Protein AF-A0A8T2QKZ2-F1 (afdb_monomer)

Radius of gyration: 25.19 Å; Cα contacts (8 Å, |Δi|>4): 168; chains: 1; bounding box: 53×33×76 Å

Organism: Ceratopteris richardii (NCBI:txid49495)

Nearest PDB structures (foldseek):
  8sjd-assembly1_C  TM=6.358E-01  e=1.834E+00  Musca domestica
  9k1d-assembly1_R  TM=2.638E-01  e=8.580E+00  Homo sapiens

Secondary structure (DSSP, 8-state):
--HHHHHHHTTT-SSPPPP--TTSTTHHHHHHHHHTSHHHHHHHHHHHH-HHHHHHT-S--HHHHHHHHHHH-HHHHHHHHHHHHHHHHHHHHHHHHTSTT--HHHHHHHHHHHHHHHHT-TTS-HHHHHHHHHHHHHHHHHH--HHHHHHHHT-GGGGSSPPP--HHHHHHHHHHHHHHHTT-HHHHHHHHHHHHHHHTT-GGGGSPPPP-

Foldseek 3Di:
DPPVLQVLLVVQAPDHQQDDDPPDDCSVLVNLVSCPPPRNLRSLLCLLPDPVNVVVCPPVDVVNVVSSCLSPDPVNNLVSVQVNQLCVLVVVLVVLVPDPPNDLLNSLVSLVVSLVSLVPDPSDDPVVSVVSSVVSVVVCVVVDALVSLLCNLLPCVLQVHHDDDDPSSVVSNVVVLCVVVVNPPVVSVVVVVVSVCCNPCHDPSVDDDDDD

Solvent-accessible surface area (backbone atoms only — not comparable to full-atom values): 12108 Å² total; per-residue (Å²): 127,58,70,77,54,53,59,54,36,53,77,53,16,97,51,83,85,65,75,88,54,94,89,47,89,65,36,70,54,56,33,46,53,47,49,68,35,66,47,35,41,51,10,52,46,52,39,69,74,29,68,71,47,59,66,68,46,75,69,82,45,70,68,62,52,52,52,45,51,50,67,68,32,68,64,50,55,48,53,46,50,48,52,48,63,66,45,48,50,57,50,53,50,54,57,41,67,75,36,92,86,60,43,55,16,57,53,42,57,48,48,54,53,29,51,53,54,56,76,67,47,84,88,51,61,68,66,64,47,50,55,52,48,48,57,50,49,57,53,42,65,73,70,58,52,38,62,26,33,36,34,35,73,69,34,78,84,28,67,90,44,79,67,84,79,47,73,66,38,48,49,16,35,49,57,46,41,38,65,74,48,71,66,38,65,69,58,42,52,53,52,52,55,50,48,52,38,52,54,68,36,35,81,84,54,55,56,85,77,81,86,127

InterPro domains:
  IPR012337 Ribonuclease H-like superfamily [SSF53098] (11-167)

Mean predicted aligned error: 6.5 Å

Sequence (212 aa):
MKPSMLALFRKFSKKDLVKPTPTRFAYAFIMLSNLLDERVYNGLRSLMVSLEYMRKRVAKSQKEEEVSAIVLSPFFWRNVKEIVILCTPILKILRLADREGATMGLIYELTDRMIEKISSLDCIDSTRLEEVKNLCIERWDMLHSPLHAAAYVLHPIWREKSPQMDTEVYNGWMDVLERHTHSDVKKQGQLCDELDVFQSMSGAFSRPVLKR

pLDDT: mean 89.7, std 9.23, range [47.31, 97.62]

Structure (mmCIF, N/CA/C/O backbone):
data_AF-A0A8T2QKZ2-F1
#
_entry.id   AF-A0A8T2QKZ2-F1
#
loop_
_atom_site.group_PDB
_atom_site.id
_atom_site.type_symbol
_atom_site.label_atom_id
_atom_site.label_alt_id
_atom_site.label_comp_id
_atom_site.label_asym_id
_atom_site.label_entity_id
_atom_site.label_seq_id
_atom_site.pdbx_PDB_ins_code
_atom_site.Cartn_x
_atom_site.Cartn_y
_atom_site.Cartn_z
_atom_site.occupancy
_atom_site.B_iso_or_equiv
_atom_site.auth_seq_id
_atom_site.auth_comp_id
_atom_site.auth_asym_id
_atom_site.auth_atom_id
_atom_site.pdbx_PDB_model_num
ATOM 1 N N . MET A 1 1 ? -11.431 -13.849 22.787 1.00 60.88 1 MET A N 1
ATOM 2 C CA . MET A 1 1 ? -12.508 -13.286 23.630 1.00 60.88 1 MET A CA 1
ATOM 3 C C . MET A 1 1 ? -13.435 -14.425 24.047 1.00 60.88 1 MET A C 1
ATOM 5 O O . MET A 1 1 ? -13.643 -15.317 23.231 1.00 60.88 1 MET A O 1
ATOM 9 N N . LYS A 1 2 ? -13.935 -14.453 25.292 1.00 73.12 2 LYS A N 1
ATOM 10 C CA . LYS A 1 2 ? -14.868 -15.504 25.750 1.00 73.12 2 LYS A CA 1
ATOM 11 C C . LYS A 1 2 ? -16.155 -15.478 24.889 1.00 73.12 2 LYS A C 1
ATOM 13 O O . LYS A 1 2 ? -16.597 -14.376 24.554 1.00 73.12 2 LYS A O 1
ATOM 18 N N . PRO A 1 3 ? -16.787 -16.620 24.552 1.00 73.12 3 PRO A N 1
ATOM 19 C CA . PRO A 1 3 ? -17.999 -16.651 23.715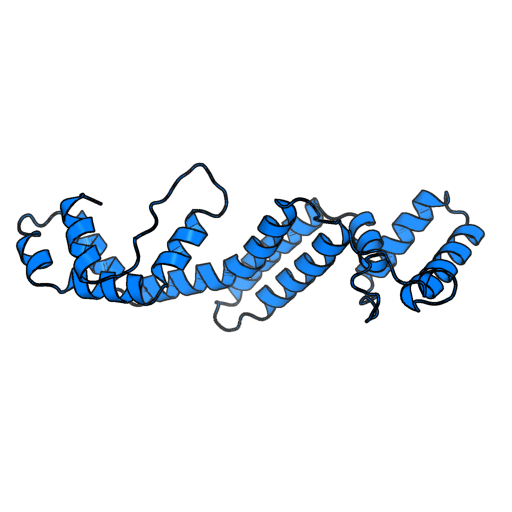 1.00 73.12 3 PRO A CA 1
ATOM 20 C C . PRO A 1 3 ? -19.135 -15.753 24.231 1.00 73.12 3 PRO A C 1
ATOM 22 O O . PRO A 1 3 ? -19.800 -15.069 23.456 1.00 73.12 3 PRO A O 1
ATOM 25 N N . SER A 1 4 ? -19.286 -15.661 25.556 1.00 80.94 4 SER A N 1
ATOM 26 C CA . SER A 1 4 ? -20.274 -14.807 26.228 1.00 80.94 4 SER A CA 1
ATOM 27 C C . SER A 1 4 ? -20.040 -13.299 26.055 1.00 80.94 4 SER A C 1
ATOM 29 O O . SER A 1 4 ? -20.984 -12.517 26.185 1.00 80.94 4 SER A O 1
ATOM 31 N N . MET A 1 5 ? -18.801 -12.892 25.767 1.00 85.19 5 MET A N 1
ATOM 32 C CA . MET A 1 5 ? -18.408 -11.507 25.499 1.00 85.19 5 MET A CA 1
ATOM 33 C C . MET A 1 5 ? -18.554 -11.145 24.020 1.00 85.19 5 MET A C 1
ATOM 35 O O . MET A 1 5 ? -18.968 -10.033 23.708 1.00 85.19 5 MET A O 1
ATOM 39 N N . LEU A 1 6 ? -18.305 -12.094 23.114 1.00 87.38 6 LEU A N 1
ATOM 40 C CA . LEU A 1 6 ? -18.587 -11.920 21.684 1.00 87.38 6 LEU A CA 1
ATOM 41 C C . LEU A 1 6 ? -20.089 -11.789 21.421 1.00 87.38 6 LEU A C 1
ATOM 43 O O . LEU A 1 6 ? -20.511 -10.908 20.679 1.00 87.38 6 LEU A O 1
ATOM 47 N N . ALA A 1 7 ? -20.905 -12.622 22.072 1.00 89.50 7 ALA A N 1
ATOM 48 C CA . ALA A 1 7 ? -22.360 -12.508 21.997 1.00 89.50 7 ALA A CA 1
ATOM 49 C C . ALA A 1 7 ? -22.853 -11.144 22.505 1.00 89.50 7 ALA A C 1
ATOM 51 O O . ALA A 1 7 ? -23.777 -10.569 21.939 1.00 89.50 7 ALA A O 1
ATOM 52 N N . LEU A 1 8 ? -22.207 -10.604 23.545 1.00 90.50 8 LEU A N 1
ATOM 53 C CA . LEU A 1 8 ? -22.531 -9.282 24.067 1.00 90.50 8 LEU A CA 1
ATOM 54 C C . LEU A 1 8 ? -22.119 -8.167 23.093 1.00 90.50 8 LEU A C 1
ATOM 56 O O . LEU A 1 8 ? -22.919 -7.283 22.817 1.00 90.50 8 LEU A O 1
ATOM 60 N N . PHE A 1 9 ? -20.917 -8.240 22.515 1.00 93.31 9 PHE A N 1
ATOM 61 C CA . PHE A 1 9 ? -20.461 -7.309 21.478 1.00 93.31 9 PHE A CA 1
ATOM 62 C C . PHE A 1 9 ? -21.419 -7.250 20.277 1.00 93.31 9 PHE A C 1
ATOM 64 O O . PHE A 1 9 ? -21.741 -6.165 19.797 1.00 93.31 9 PHE A O 1
ATOM 71 N N . ARG A 1 10 ? -21.939 -8.400 19.831 1.00 94.94 10 ARG A N 1
ATOM 72 C CA . ARG A 1 10 ? -22.887 -8.494 18.705 1.00 94.94 10 ARG A CA 1
ATOM 73 C C . ARG A 1 10 ? -24.219 -7.779 18.941 1.00 94.94 10 ARG A C 1
ATOM 75 O O . ARG A 1 10 ? -24.911 -7.48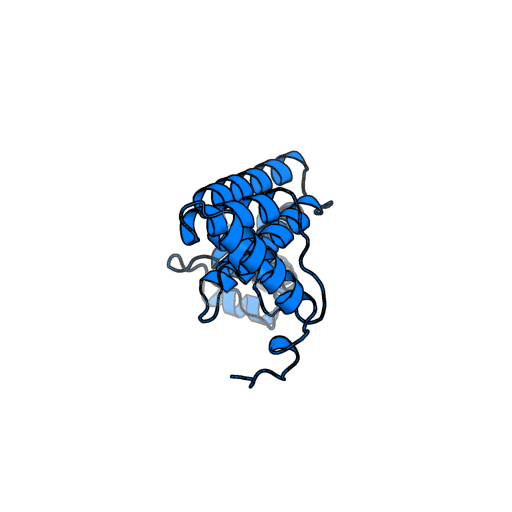2 17.975 1.00 94.94 10 ARG A O 1
ATOM 82 N N . LYS A 1 11 ? -24.571 -7.446 20.189 1.00 95.19 11 LYS A N 1
ATOM 83 C CA . LYS A 1 11 ? -25.718 -6.564 20.467 1.00 95.19 11 LYS A CA 1
ATOM 84 C C . LYS A 1 11 ? -25.464 -5.114 20.035 1.00 95.19 11 LYS A C 1
ATOM 86 O O . LYS A 1 11 ? -26.416 -4.393 19.764 1.00 95.19 11 LYS A O 1
ATOM 91 N N . PHE A 1 12 ? -24.199 -4.694 19.975 1.00 95.38 12 PHE A N 1
ATOM 92 C CA . PHE A 1 12 ? -23.787 -3.317 19.687 1.00 95.38 12 PHE A CA 1
ATOM 93 C C . PHE A 1 12 ? -23.153 -3.141 18.299 1.00 95.38 12 PHE A C 1
ATOM 95 O O . PHE A 1 12 ? -23.012 -2.013 17.837 1.00 95.38 12 PHE A O 1
ATOM 102 N N . SER A 1 13 ? -22.774 -4.229 17.621 1.00 95.94 13 SER A N 1
ATOM 103 C CA . SER A 1 13 ? -22.160 -4.191 16.290 1.00 95.94 13 SER A CA 1
ATOM 104 C C . SER A 1 13 ? -22.788 -5.212 15.346 1.00 95.94 13 SER A C 1
ATOM 106 O O . SER A 1 13 ? -22.927 -6.385 15.681 1.00 95.94 13 SER A O 1
ATOM 108 N N . LYS A 1 14 ? -23.070 -4.774 14.112 1.00 94.19 14 LYS A N 1
ATOM 109 C CA . LYS A 1 14 ? -23.480 -5.640 12.988 1.00 94.19 14 LYS A CA 1
ATOM 110 C C . LYS A 1 14 ? -22.294 -6.283 12.252 1.00 94.19 14 LYS A C 1
ATOM 112 O O . LYS A 1 14 ? -22.493 -6.959 11.247 1.00 94.19 14 LYS A O 1
ATOM 117 N N . LYS A 1 15 ? -21.062 -6.023 12.696 1.00 94.94 15 LYS A N 1
ATOM 118 C CA . LYS A 1 15 ? -19.823 -6.549 12.112 1.00 94.94 15 LYS A CA 1
ATOM 119 C C . LYS A 1 15 ? -19.035 -7.301 13.176 1.00 94.94 15 LYS A C 1
ATOM 121 O O . LYS A 1 15 ? -18.925 -6.826 14.305 1.00 94.94 15 LYS A O 1
ATOM 126 N N . ASP A 1 16 ? -18.476 -8.447 12.808 1.00 92.50 16 ASP A N 1
ATOM 127 C CA . ASP A 1 16 ? -17.647 -9.246 13.708 1.00 92.50 16 ASP A CA 1
ATOM 128 C C . ASP A 1 16 ? -16.226 -8.677 13.848 1.00 92.50 16 ASP A C 1
ATOM 130 O O . ASP A 1 16 ? -15.675 -8.059 12.927 1.00 92.50 16 ASP A O 1
ATOM 134 N N . LEU A 1 17 ? -15.628 -8.942 15.015 1.00 91.56 17 LEU A N 1
ATOM 135 C CA . LEU A 1 17 ? -14.206 -8.724 15.263 1.00 91.56 17 LEU A CA 1
ATOM 136 C C . LEU A 1 17 ? -13.382 -9.784 14.539 1.00 91.56 17 LEU A C 1
ATOM 138 O O . LEU A 1 17 ? -13.631 -10.985 14.663 1.00 91.56 17 LEU A O 1
ATOM 142 N N . VAL A 1 18 ? -12.349 -9.335 13.840 1.00 90.12 18 VAL A N 1
ATOM 143 C CA . VAL A 1 18 ? -11.412 -10.213 13.137 1.00 90.12 18 VAL A CA 1
ATOM 144 C C . VAL A 1 18 ? -10.326 -10.692 14.114 1.00 90.12 18 VAL A C 1
ATOM 146 O O . VAL A 1 18 ? -9.630 -9.886 14.729 1.00 90.12 18 VAL A O 1
ATOM 149 N N . LYS A 1 19 ? -10.185 -12.014 14.294 1.00 82.12 19 LYS A N 1
ATOM 150 C CA . LYS A 1 19 ? -9.256 -12.617 15.272 1.00 82.12 19 LYS A CA 1
ATOM 151 C C . LYS A 1 19 ? -7.853 -12.804 14.678 1.00 82.12 19 LYS A C 1
ATOM 153 O O . LYS A 1 19 ? -7.743 -13.581 13.740 1.00 82.12 19 LYS A O 1
ATOM 158 N N . PRO A 1 20 ? -6.773 -12.258 15.275 1.00 73.44 20 PRO A N 1
ATOM 159 C CA . PRO A 1 20 ? -5.402 -12.450 14.792 1.00 73.44 20 PRO A CA 1
ATOM 160 C C . PRO A 1 20 ? -5.079 -13.908 14.438 1.00 73.44 20 PRO A C 1
ATOM 162 O O . PRO A 1 20 ? -5.310 -14.807 15.251 1.00 73.44 20 PRO A O 1
ATOM 165 N N . THR A 1 21 ? -4.541 -14.132 13.237 1.00 75.25 21 THR A N 1
ATOM 166 C CA . THR A 1 21 ? -4.041 -15.440 12.795 1.00 75.25 21 THR A CA 1
ATOM 167 C C . THR A 1 21 ? -2.566 -15.293 12.401 1.00 75.25 21 THR A C 1
ATOM 169 O O . THR A 1 21 ? -2.268 -14.452 11.555 1.00 75.25 21 THR A O 1
ATOM 172 N N . PRO A 1 22 ? -1.637 -16.065 12.995 1.00 66.56 22 PRO A N 1
ATOM 173 C CA . PRO A 1 22 ? -0.195 -15.859 12.815 1.00 66.56 22 PRO A CA 1
ATOM 174 C C . PRO A 1 22 ? 0.342 -16.292 11.441 1.00 66.56 22 PRO A C 1
ATOM 176 O O . PRO A 1 22 ? 1.469 -15.968 11.097 1.00 66.56 22 PRO A O 1
ATOM 179 N N . THR A 1 23 ? -0.442 -17.020 10.645 1.00 65.44 23 THR A N 1
ATOM 180 C CA . THR A 1 23 ? 0.037 -17.725 9.445 1.00 65.44 23 THR A CA 1
ATOM 181 C C . THR A 1 23 ? -0.073 -16.938 8.139 1.00 65.44 23 THR A C 1
ATOM 183 O O . THR A 1 23 ? 0.220 -17.493 7.084 1.00 65.44 23 THR A O 1
ATOM 186 N N . ARG A 1 24 ? -0.512 -15.671 8.157 1.00 62.94 24 ARG A N 1
ATOM 187 C CA . ARG A 1 24 ? -0.656 -14.873 6.929 1.00 62.94 24 ARG A CA 1
ATOM 188 C C . ARG A 1 24 ? -0.123 -13.460 7.101 1.00 62.94 24 ARG A C 1
ATOM 190 O O . ARG A 1 24 ? -0.562 -12.716 7.983 1.00 62.94 24 ARG A O 1
ATOM 197 N N . PHE A 1 25 ? 0.786 -13.099 6.200 1.00 68.31 25 PHE A N 1
ATOM 198 C CA . PHE A 1 25 ? 1.230 -11.732 5.978 1.00 68.31 25 PHE A CA 1
ATOM 199 C C . PHE A 1 25 ? 0.002 -10.804 5.841 1.00 68.31 25 PHE A C 1
ATOM 201 O O . PHE A 1 25 ? -1.049 -11.220 5.353 1.00 68.31 25 PHE A O 1
ATOM 208 N N . ALA A 1 26 ? 0.088 -9.575 6.353 1.00 80.81 26 ALA A N 1
ATOM 209 C CA . ALA A 1 26 ? -1.001 -8.585 6.403 1.00 80.81 26 ALA A CA 1
ATOM 210 C C . ALA A 1 26 ? -2.192 -8.848 7.357 1.00 80.81 26 ALA A C 1
ATOM 212 O O . ALA A 1 26 ? -3.050 -7.972 7.489 1.00 80.81 26 ALA A O 1
ATOM 213 N N . TYR A 1 27 ? -2.274 -9.970 8.088 1.00 85.25 27 TYR A N 1
ATOM 214 C CA . TYR A 1 27 ? -3.430 -10.205 8.974 1.00 85.25 27 TYR A CA 1
ATOM 215 C C . TYR A 1 27 ? -3.552 -9.158 10.094 1.00 85.25 27 TYR A C 1
ATOM 217 O O . TYR A 1 27 ? -4.656 -8.709 10.411 1.00 85.25 27 TYR A O 1
ATOM 225 N N . ALA A 1 28 ? -2.421 -8.733 10.672 1.00 87.62 28 ALA A N 1
ATOM 226 C CA . ALA A 1 28 ? -2.394 -7.663 11.668 1.00 87.62 28 ALA A CA 1
ATOM 227 C C . ALA A 1 28 ? -3.032 -6.376 11.120 1.00 87.62 28 ALA A C 1
ATOM 229 O O . ALA A 1 28 ? -3.864 -5.776 11.792 1.00 87.62 28 ALA A O 1
ATOM 230 N N . PHE A 1 29 ? -2.736 -6.019 9.868 1.00 90.38 29 PHE A N 1
ATOM 231 C CA . PHE A 1 29 ? -3.364 -4.883 9.201 1.00 90.38 29 PHE A CA 1
ATOM 232 C C . PHE A 1 29 ? -4.869 -5.074 9.015 1.00 90.38 29 PHE A C 1
ATOM 234 O O . PHE A 1 29 ? -5.628 -4.185 9.375 1.00 90.38 29 PHE A O 1
ATOM 241 N N . ILE A 1 30 ? -5.327 -6.234 8.526 1.00 91.06 30 ILE A N 1
ATOM 242 C CA . ILE A 1 30 ? -6.767 -6.502 8.344 1.00 91.06 30 ILE A CA 1
ATOM 243 C C . ILE A 1 30 ? -7.518 -6.356 9.673 1.00 91.06 30 ILE A C 1
ATOM 245 O O . ILE A 1 30 ? -8.617 -5.802 9.708 1.00 91.06 30 ILE A O 1
ATOM 249 N N . MET A 1 31 ? -6.923 -6.827 10.770 1.00 92.69 31 MET A N 1
ATOM 250 C CA . MET A 1 31 ? -7.476 -6.668 12.112 1.00 92.69 31 MET A CA 1
ATOM 251 C C . MET A 1 31 ? -7.520 -5.192 12.529 1.00 92.69 31 MET A C 1
ATOM 253 O O . MET A 1 31 ? -8.580 -4.714 12.925 1.00 92.69 31 MET A O 1
ATOM 257 N N . LEU A 1 32 ? -6.428 -4.442 12.366 1.00 94.62 32 LEU A N 1
ATOM 258 C CA . LEU A 1 32 ? -6.390 -3.009 12.683 1.00 94.62 32 LEU A CA 1
ATOM 259 C C . LEU A 1 32 ? -7.386 -2.202 11.832 1.00 94.62 32 LEU A C 1
ATOM 261 O O . LEU A 1 32 ? -8.120 -1.372 12.360 1.00 94.62 32 LEU A O 1
ATOM 265 N N . SER A 1 33 ? -7.503 -2.492 10.535 1.00 94.81 33 SER A N 1
ATOM 266 C CA . SER A 1 33 ? -8.516 -1.888 9.664 1.00 94.81 33 SER A CA 1
ATOM 267 C C . SER A 1 33 ? -9.941 -2.289 10.059 1.00 94.81 33 SER A C 1
ATOM 269 O O . SER A 1 33 ? -10.856 -1.479 9.947 1.00 94.81 33 SER A O 1
ATOM 271 N N . ASN A 1 34 ? -10.158 -3.521 10.538 1.00 95.69 34 ASN A N 1
ATOM 272 C CA . ASN A 1 34 ? -11.453 -3.956 11.066 1.00 95.69 34 ASN A CA 1
ATOM 273 C C . ASN A 1 34 ? -11.845 -3.164 12.318 1.00 95.69 34 ASN A C 1
ATOM 275 O O . ASN A 1 34 ? -13.014 -2.811 12.436 1.00 95.69 34 ASN A O 1
ATOM 279 N N . LEU A 1 35 ? -10.887 -2.842 13.194 1.00 96.38 35 LEU A N 1
ATOM 280 C CA . LEU A 1 35 ? -11.126 -2.011 14.374 1.00 96.38 35 LEU A CA 1
ATOM 281 C C . LEU A 1 35 ? -11.611 -0.601 14.001 1.00 96.38 35 LEU A C 1
ATOM 283 O O . LEU A 1 35 ? -12.465 -0.060 14.697 1.00 96.3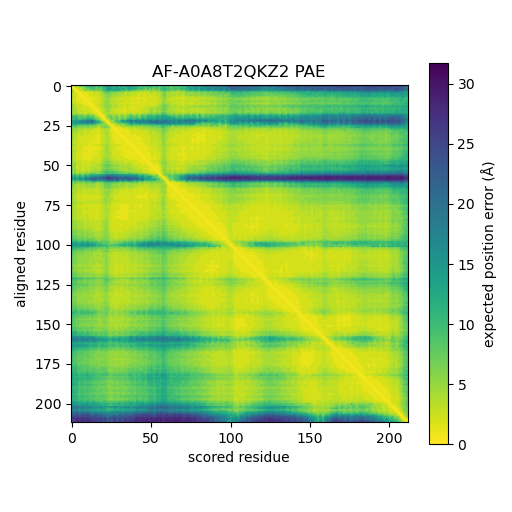8 35 LEU A O 1
ATOM 287 N N . LEU A 1 36 ? -11.114 -0.032 12.899 1.00 96.75 36 LEU A N 1
ATOM 288 C CA . LEU A 1 36 ? -11.514 1.296 12.413 1.00 96.75 36 LEU A CA 1
ATOM 289 C C . LEU A 1 36 ? -12.865 1.321 11.678 1.00 96.75 36 LEU A C 1
ATOM 291 O O . LEU A 1 36 ? -13.349 2.404 11.358 1.00 96.75 36 LEU A O 1
ATOM 295 N N . ASP A 1 37 ? -13.491 0.171 11.399 1.00 97.25 37 ASP A N 1
ATOM 296 C CA . ASP A 1 37 ? -14.861 0.159 10.875 1.00 97.25 37 ASP A CA 1
ATOM 297 C C . ASP A 1 37 ? -15.802 0.765 11.917 1.00 97.25 37 ASP A C 1
ATOM 299 O O . ASP A 1 37 ? -15.832 0.313 13.060 1.00 97.25 37 ASP A O 1
ATOM 303 N N . GLU A 1 38 ? -16.604 1.752 11.520 1.00 96.56 38 GLU A N 1
ATOM 304 C CA . GLU A 1 38 ? -17.465 2.500 12.442 1.00 96.56 38 GLU A CA 1
ATOM 305 C C . GLU A 1 38 ? -18.369 1.599 13.288 1.00 96.56 38 GLU A C 1
ATOM 307 O O . GLU A 1 38 ? -18.595 1.876 14.464 1.00 96.56 38 GLU A O 1
ATOM 312 N N . ARG A 1 39 ? -18.857 0.484 12.730 1.00 97.12 39 ARG A N 1
ATOM 313 C CA . ARG A 1 39 ? -19.715 -0.461 13.463 1.00 97.12 39 ARG A CA 1
ATOM 314 C C . ARG A 1 39 ? -18.932 -1.180 14.557 1.00 97.12 39 ARG A C 1
ATOM 316 O O . ARG A 1 39 ? -19.456 -1.381 15.649 1.00 97.12 39 ARG A O 1
ATOM 323 N N . VAL A 1 40 ? -17.681 -1.541 14.273 1.00 97.06 40 VAL A N 1
ATOM 324 C CA . VAL A 1 40 ? -16.786 -2.206 15.226 1.00 97.06 40 VAL A CA 1
ATOM 325 C C . VAL A 1 40 ? -16.315 -1.223 16.288 1.00 97.06 40 VAL A C 1
ATOM 327 O O . VAL A 1 40 ? -16.464 -1.511 17.474 1.00 97.06 40 VAL A O 1
ATOM 330 N N . TYR A 1 41 ? -15.811 -0.058 15.879 1.00 96.75 41 TYR A N 1
ATOM 331 C CA . TYR A 1 41 ? -15.370 1.014 16.769 1.00 96.75 41 TYR A CA 1
ATOM 332 C C . TYR A 1 41 ? -16.475 1.424 17.753 1.00 96.75 41 TYR A C 1
ATOM 334 O O . TYR A 1 41 ? -16.288 1.353 18.972 1.00 96.75 41 TYR A O 1
ATOM 342 N N . ASN A 1 42 ? -17.654 1.788 17.235 1.00 96.44 42 ASN A N 1
ATOM 343 C CA . ASN A 1 42 ? -18.778 2.203 18.071 1.00 96.44 42 ASN A CA 1
ATOM 344 C C . ASN A 1 42 ? -19.276 1.041 18.931 1.00 96.44 42 ASN A C 1
ATOM 346 O O . ASN A 1 42 ? -19.476 1.215 20.131 1.00 96.44 42 ASN A O 1
ATOM 350 N N . GLY A 1 43 ? -19.389 -0.162 18.361 1.00 96.69 43 GLY A N 1
ATOM 351 C CA . GLY A 1 43 ? -19.824 -1.344 19.099 1.00 96.69 43 GLY A CA 1
ATOM 352 C C . GLY A 1 43 ? -18.907 -1.695 20.272 1.00 96.69 43 GLY A C 1
ATOM 353 O O . GLY A 1 43 ? -19.391 -2.037 21.351 1.00 96.69 43 GLY A O 1
ATOM 354 N N . LEU A 1 44 ? -17.588 -1.563 20.100 1.00 95.62 44 LEU A N 1
ATOM 355 C CA . LEU A 1 44 ? -16.605 -1.781 21.162 1.00 95.62 44 LEU A CA 1
ATOM 356 C C . LEU A 1 44 ? -16.744 -0.738 22.273 1.00 95.62 44 LEU A C 1
ATOM 358 O O . LEU A 1 44 ? -16.765 -1.103 2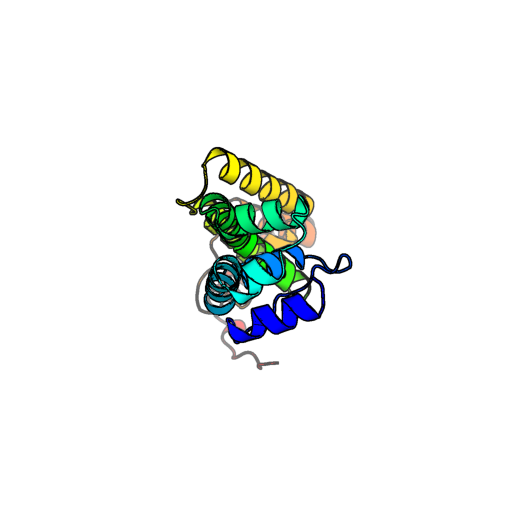3.448 1.00 95.62 44 LEU A O 1
ATOM 362 N N . ARG A 1 45 ? -16.889 0.546 21.930 1.00 95.44 45 ARG A N 1
ATOM 363 C CA . ARG A 1 45 ? -17.070 1.611 22.929 1.00 95.44 45 ARG A CA 1
ATOM 364 C C . ARG A 1 45 ? -18.388 1.466 23.688 1.00 95.44 45 ARG A C 1
ATOM 366 O O . ARG A 1 45 ? -18.377 1.524 24.915 1.00 95.44 45 ARG A O 1
ATOM 373 N N . SER A 1 46 ? -19.494 1.211 22.986 1.00 95.62 46 SER A N 1
ATOM 374 C CA . SER A 1 46 ? -20.807 0.963 23.597 1.00 95.62 46 SER A CA 1
ATOM 375 C C . SER A 1 46 ? -20.786 -0.251 24.520 1.00 95.62 46 SER A C 1
ATOM 377 O O . SER A 1 46 ? -21.338 -0.198 25.617 1.00 95.62 46 SER A O 1
ATOM 379 N N . LEU A 1 47 ? -20.090 -1.322 24.124 1.00 94.00 47 LEU A N 1
ATOM 380 C CA . LEU A 1 47 ? -19.885 -2.491 24.971 1.00 94.00 47 LEU A CA 1
ATOM 381 C C . LEU A 1 47 ? -19.193 -2.113 26.288 1.00 94.00 47 LEU A C 1
ATOM 383 O O . LEU A 1 47 ? -19.692 -2.501 27.345 1.00 94.00 47 LEU A O 1
ATOM 387 N N . MET A 1 48 ? -18.096 -1.344 26.234 1.00 91.69 48 MET A N 1
ATOM 388 C CA . MET A 1 48 ? -17.302 -0.980 27.420 1.00 91.69 48 MET A CA 1
ATOM 389 C C . MET A 1 48 ? -18.081 -0.169 28.460 1.00 91.69 48 MET A C 1
ATOM 391 O O . MET A 1 48 ? -17.774 -0.261 29.646 1.00 91.69 48 MET A O 1
ATOM 395 N N . VAL A 1 49 ? -19.089 0.599 28.039 1.00 90.50 49 VAL A N 1
ATOM 396 C CA . VAL A 1 49 ? -19.913 1.430 28.937 1.00 90.50 49 VAL A CA 1
ATOM 397 C C . VAL A 1 49 ? -21.272 0.805 29.272 1.00 90.50 49 VAL A C 1
ATOM 399 O O . VAL A 1 49 ? -22.055 1.384 30.022 1.00 90.50 49 VAL A O 1
ATOM 402 N N . SER A 1 50 ? -21.581 -0.377 28.732 1.00 92.00 50 SER A N 1
ATOM 403 C CA . SER A 1 50 ? -22.877 -1.025 28.948 1.00 92.00 50 SER A CA 1
ATOM 404 C C . SER A 1 50 ? -23.025 -1.593 30.364 1.00 92.00 50 SER A C 1
ATOM 406 O O . SER A 1 50 ? -22.107 -2.205 30.916 1.00 92.00 50 SER A O 1
ATOM 408 N N . LEU A 1 51 ? -24.231 -1.477 30.936 1.00 88.62 51 LEU A N 1
ATOM 409 C CA . LEU A 1 51 ? -24.553 -2.066 32.244 1.00 88.62 51 LEU A CA 1
ATOM 410 C C . LEU A 1 51 ? -24.334 -3.585 32.261 1.00 88.62 51 LEU A C 1
ATOM 412 O O . LEU A 1 51 ? -23.861 -4.133 33.253 1.00 88.62 51 LEU A O 1
ATOM 416 N N . GLU A 1 52 ? -24.652 -4.274 31.163 1.00 88.06 52 GLU A N 1
ATOM 417 C CA . GLU A 1 52 ? -24.460 -5.722 31.035 1.00 88.06 52 GLU A CA 1
ATOM 418 C C . GLU A 1 52 ? -22.978 -6.117 31.092 1.00 88.06 52 GLU A C 1
ATOM 420 O O . GLU A 1 52 ? -22.642 -7.134 31.700 1.00 88.06 52 GLU A O 1
ATOM 425 N N . TYR A 1 53 ? -22.087 -5.314 30.501 1.00 86.38 53 TYR A N 1
ATOM 426 C CA . TYR A 1 53 ? -20.644 -5.524 30.605 1.00 86.38 53 TYR A CA 1
ATOM 427 C C . TYR A 1 53 ? -20.143 -5.262 32.025 1.00 86.38 53 TYR A C 1
ATOM 429 O O . TYR A 1 53 ? -19.468 -6.115 32.600 1.00 86.38 53 TYR A O 1
ATOM 437 N N . MET A 1 54 ? -20.547 -4.143 32.632 1.00 83.94 54 MET A N 1
ATOM 438 C CA . MET A 1 54 ? -20.170 -3.787 34.005 1.00 83.94 54 MET A CA 1
ATOM 439 C C . MET A 1 54 ? -20.623 -4.845 35.025 1.00 83.94 54 MET A C 1
ATOM 441 O O . MET A 1 54 ? -19.864 -5.203 35.920 1.00 83.94 54 MET A O 1
ATOM 445 N N . ARG A 1 55 ? -21.820 -5.422 34.846 1.00 83.88 55 ARG A N 1
ATOM 446 C CA . ARG A 1 55 ? -22.332 -6.537 35.667 1.00 83.88 55 ARG A CA 1
ATOM 447 C C . ARG A 1 55 ? -21.608 -7.862 35.427 1.00 83.88 55 ARG A C 1
ATOM 449 O O . ARG A 1 55 ? -21.572 -8.696 36.320 1.00 83.88 55 ARG A O 1
ATOM 456 N N . LYS A 1 56 ? -21.053 -8.099 34.236 1.00 78.69 56 LYS A N 1
ATOM 457 C CA . LYS A 1 56 ? -20.254 -9.307 33.955 1.00 78.69 56 LYS A CA 1
ATOM 458 C C . LYS A 1 56 ? -18.807 -9.192 34.449 1.00 78.69 56 LYS A C 1
ATOM 460 O O . LYS A 1 56 ? -18.197 -10.220 34.720 1.00 78.69 56 LYS A O 1
ATOM 465 N N . ARG A 1 57 ? -18.293 -7.969 34.628 1.00 71.50 57 ARG A N 1
ATOM 466 C CA . ARG A 1 57 ? -16.958 -7.638 35.176 1.00 71.50 57 ARG A CA 1
ATOM 467 C C . ARG A 1 57 ? -16.818 -7.810 36.699 1.00 71.50 57 ARG A C 1
ATOM 469 O O . ARG A 1 57 ? -15.854 -7.325 37.282 1.00 71.50 57 ARG A O 1
ATOM 476 N N . VAL A 1 58 ? -17.767 -8.470 37.369 1.00 57.94 58 VAL A N 1
ATOM 477 C CA . VAL A 1 58 ? -17.848 -8.541 38.847 1.00 57.94 58 VAL A CA 1
ATOM 478 C C . VAL A 1 58 ? -16.587 -9.131 39.505 1.00 57.94 58 VAL A C 1
ATOM 480 O O . VAL A 1 58 ? -16.299 -8.808 40.653 1.00 57.94 58 VAL A O 1
ATOM 483 N N . ALA A 1 59 ? -15.763 -9.879 38.768 1.00 58.25 59 ALA A N 1
ATOM 484 C CA . ALA A 1 59 ? -14.380 -10.156 39.146 1.00 58.25 59 ALA A CA 1
ATOM 485 C C . ALA A 1 59 ? -13.440 -9.220 38.366 1.00 58.25 59 ALA A C 1
ATOM 487 O O . ALA A 1 59 ? -13.160 -9.478 37.198 1.00 58.25 59 ALA A O 1
ATOM 488 N N . LYS A 1 60 ? -12.964 -8.139 39.006 1.00 65.12 60 LYS A N 1
ATOM 489 C CA . LYS A 1 60 ? -12.007 -7.154 38.461 1.00 65.12 60 LYS A CA 1
ATOM 490 C C . LYS A 1 60 ? -10.679 -7.810 38.066 1.00 65.12 60 LYS A C 1
ATOM 492 O O . LYS A 1 60 ? -9.680 -7.697 38.771 1.00 65.12 60 LYS A O 1
ATOM 497 N N . SER A 1 61 ? -10.645 -8.534 36.954 1.00 79.31 61 SER A N 1
ATOM 498 C CA . SER A 1 61 ? -9.372 -9.001 36.427 1.00 79.31 61 SER A CA 1
ATOM 499 C C . SER A 1 61 ? -8.637 -7.803 35.835 1.00 79.31 61 SER A C 1
ATOM 501 O O . SER A 1 61 ? -9.209 -7.054 35.042 1.00 79.31 61 SER A O 1
ATOM 503 N N . GLN A 1 62 ? -7.365 -7.648 36.199 1.00 83.06 62 GLN A N 1
ATOM 504 C CA . GLN A 1 62 ? -6.474 -6.612 35.668 1.00 83.06 62 GLN A CA 1
ATOM 505 C C . GLN A 1 62 ? -6.576 -6.499 34.132 1.00 83.06 62 GLN A C 1
ATOM 507 O O . GLN A 1 62 ? -6.684 -5.412 33.575 1.00 83.06 62 GLN A O 1
ATOM 512 N N . LYS A 1 63 ? -6.680 -7.645 33.446 1.00 83.19 63 LYS A N 1
ATOM 513 C CA . LYS A 1 63 ? -6.827 -7.733 31.985 1.00 83.19 63 LYS A CA 1
ATOM 514 C C . LYS A 1 63 ? -8.101 -7.074 31.444 1.00 83.19 63 LYS A C 1
ATOM 516 O O . LYS A 1 63 ? -8.078 -6.485 30.370 1.00 83.19 63 LYS A O 1
ATOM 521 N N . GLU A 1 64 ? -9.234 -7.205 32.131 1.00 82.38 64 GLU A N 1
ATOM 522 C CA . GLU A 1 64 ? -10.495 -6.587 31.688 1.00 82.38 64 GLU A CA 1
ATOM 523 C C . GLU A 1 64 ? -10.475 -5.065 31.871 1.00 82.38 64 GLU A C 1
ATOM 525 O O . GLU A 1 64 ? -11.081 -4.335 31.083 1.00 82.38 64 GLU A O 1
ATOM 530 N N . GLU A 1 65 ? -9.757 -4.584 32.886 1.00 86.31 65 GLU A N 1
ATOM 531 C CA . GLU A 1 65 ? -9.527 -3.159 33.109 1.00 86.31 65 GLU A CA 1
ATOM 532 C C . GLU A 1 65 ? -8.601 -2.559 32.049 1.00 86.31 65 GLU A C 1
ATOM 534 O O . GLU A 1 65 ? -8.959 -1.555 31.434 1.00 86.31 65 GLU A O 1
ATOM 539 N N . GLU A 1 66 ? -7.495 -3.234 31.735 1.00 90.19 66 GLU A N 1
ATOM 540 C CA . GLU A 1 66 ? -6.589 -2.856 30.645 1.00 90.19 66 GLU A CA 1
ATOM 541 C C 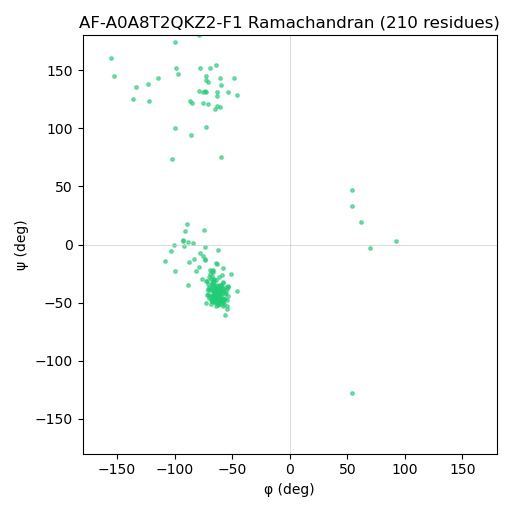. GLU A 1 66 ? -7.314 -2.778 29.296 1.00 90.19 66 GLU A C 1
ATOM 543 O O . GLU A 1 66 ? -7.197 -1.781 28.584 1.00 90.19 66 GLU A O 1
ATOM 548 N N . VAL A 1 67 ? -8.128 -3.784 28.950 1.00 89.94 67 VAL A N 1
ATOM 549 C CA . VAL A 1 67 ? -8.913 -3.772 27.702 1.00 89.94 67 VAL A CA 1
ATOM 550 C C . VAL A 1 67 ? -9.880 -2.588 27.671 1.00 89.94 67 VAL A C 1
ATOM 552 O O . VAL A 1 67 ? -10.000 -1.925 26.640 1.00 89.94 67 VAL A O 1
ATOM 555 N N . SER A 1 68 ? -10.549 -2.294 28.789 1.00 90.81 68 SER A N 1
ATOM 556 C CA . SER A 1 68 ? -11.447 -1.141 28.884 1.00 90.81 68 SER A CA 1
ATOM 557 C C . SER A 1 68 ? -10.698 0.177 28.691 1.00 90.81 68 SER A C 1
ATOM 559 O O . SER A 1 68 ? -11.180 1.045 27.965 1.00 90.81 68 SER A O 1
ATOM 561 N N . ALA A 1 69 ? -9.521 0.320 29.303 1.00 93.62 69 ALA A N 1
ATOM 562 C CA . ALA A 1 69 ? -8.680 1.502 29.155 1.00 93.62 69 ALA A CA 1
ATOM 563 C C . ALA A 1 69 ? -8.208 1.681 27.702 1.00 93.62 69 ALA A C 1
ATOM 565 O O . ALA A 1 69 ? -8.301 2.780 27.159 1.00 93.62 69 ALA A O 1
ATOM 566 N N . ILE A 1 70 ? -7.787 0.599 27.039 1.00 95.88 70 ILE A N 1
ATOM 567 C CA . ILE A 1 70 ? -7.364 0.609 25.630 1.00 95.88 70 ILE A CA 1
ATOM 568 C C . ILE A 1 70 ? -8.520 1.026 24.712 1.00 95.88 70 ILE A C 1
ATOM 570 O O . ILE A 1 70 ? -8.372 1.955 23.922 1.00 95.88 70 ILE A O 1
ATOM 574 N N . VAL A 1 71 ? -9.686 0.381 24.830 1.00 95.62 71 VAL A N 1
ATOM 575 C CA . VAL A 1 71 ? -10.841 0.639 23.950 1.00 95.62 71 VAL A CA 1
ATOM 576 C C . VAL A 1 71 ? -11.407 2.048 24.138 1.00 95.62 71 VAL A C 1
ATOM 578 O O . VAL A 1 71 ? -11.927 2.633 23.189 1.00 95.62 71 VAL A O 1
ATOM 581 N N . LEU A 1 72 ? -11.319 2.620 25.339 1.00 95.44 72 LEU A N 1
ATOM 582 C CA . LEU A 1 72 ? -11.797 3.980 25.600 1.00 95.44 72 LEU A CA 1
ATOM 583 C C . LEU A 1 72 ? -10.739 5.059 25.310 1.00 95.44 72 LEU A C 1
ATOM 585 O O . LEU A 1 72 ? -11.102 6.229 25.168 1.00 95.44 72 LEU A O 1
ATOM 589 N N . SER A 1 73 ? -9.464 4.684 25.166 1.00 97.62 73 SER A N 1
ATOM 590 C CA . SER A 1 73 ? -8.357 5.611 24.926 1.00 97.62 73 SER A CA 1
ATOM 591 C C . SER A 1 73 ? -8.400 6.215 23.517 1.00 97.62 73 SER A C 1
ATOM 593 O O . SER A 1 73 ? -8.281 5.484 22.532 1.00 97.62 73 SER A O 1
ATOM 595 N N . PRO A 1 74 ? -8.488 7.550 23.366 1.00 96.25 74 PRO A N 1
ATOM 596 C CA . PRO A 1 74 ? -8.415 8.188 22.052 1.00 96.25 74 PRO A CA 1
ATOM 597 C C . PRO A 1 74 ? -7.036 8.019 21.393 1.00 96.25 74 PRO A C 1
ATOM 599 O O . PRO A 1 74 ? -6.951 7.941 20.168 1.00 96.25 74 PRO A O 1
ATOM 602 N N . PHE A 1 75 ? -5.966 7.915 22.188 1.00 96.75 75 PHE A N 1
ATOM 603 C CA . PHE A 1 75 ? -4.606 7.704 21.686 1.00 96.75 75 PHE A CA 1
ATOM 604 C C . PHE A 1 75 ? -4.448 6.341 21.016 1.00 96.75 75 PHE A C 1
ATOM 606 O O . PHE A 1 75 ? -3.828 6.252 19.962 1.00 96.75 75 PHE A O 1
ATOM 613 N N . PHE A 1 76 ? -5.059 5.292 21.577 1.00 97.00 76 PHE A N 1
ATOM 614 C CA . PHE A 1 76 ? -5.050 3.970 20.955 1.00 97.00 76 PHE A CA 1
ATOM 615 C C . PHE A 1 76 ? -5.633 4.029 19.538 1.00 97.00 76 PHE A C 1
ATOM 617 O O . PHE A 1 76 ? -4.988 3.610 18.581 1.00 97.00 76 PHE A O 1
ATOM 624 N N . TRP A 1 77 ? -6.818 4.623 19.388 1.00 97.44 77 TRP A N 1
ATOM 625 C CA . TRP A 1 77 ? -7.492 4.731 18.094 1.00 97.44 77 TRP A CA 1
ATOM 626 C C . TRP A 1 77 ? -6.743 5.604 17.091 1.00 97.44 77 TRP A C 1
ATOM 628 O O . TRP A 1 77 ? -6.706 5.270 15.906 1.00 97.44 77 TRP A O 1
ATOM 638 N N . ARG A 1 78 ? -6.110 6.686 17.561 1.00 96.06 78 ARG A N 1
ATOM 639 C CA . ARG A 1 78 ? -5.213 7.503 16.737 1.00 96.06 78 ARG A CA 1
ATOM 640 C C . ARG A 1 78 ? -4.054 6.663 16.200 1.00 96.06 78 ARG A C 1
ATOM 642 O O . ARG A 1 78 ? -3.880 6.605 14.990 1.00 96.06 78 ARG A O 1
ATOM 649 N N . ASN A 1 79 ? -3.349 5.938 17.067 1.00 95.06 79 ASN A N 1
ATOM 650 C CA . ASN A 1 79 ? -2.213 5.104 16.669 1.00 95.06 79 ASN A CA 1
ATOM 651 C C . ASN A 1 79 ? -2.631 3.996 15.688 1.00 95.06 79 ASN A C 1
ATOM 653 O O . ASN A 1 79 ? -1.939 3.746 14.706 1.00 95.06 79 ASN A O 1
ATOM 657 N N . VAL A 1 80 ? -3.784 3.349 15.911 1.00 96.19 80 VAL A N 1
ATOM 658 C CA . VAL A 1 80 ? -4.336 2.356 14.968 1.00 96.19 80 VAL A CA 1
ATOM 659 C C . VAL A 1 80 ? -4.583 2.992 13.597 1.00 96.19 80 VAL A C 1
ATOM 661 O O . VAL A 1 80 ? -4.235 2.401 12.575 1.00 96.19 80 VAL A O 1
ATOM 664 N N . LYS A 1 81 ? -5.155 4.202 13.562 1.00 96.19 81 LYS A N 1
ATOM 665 C CA . LYS A 1 81 ? -5.400 4.945 12.321 1.00 96.19 81 LYS A CA 1
ATOM 666 C C . LYS A 1 81 ? -4.101 5.299 11.599 1.00 96.19 81 LYS A C 1
ATOM 668 O O . LYS A 1 81 ? -4.021 5.066 10.398 1.00 96.19 81 LYS A O 1
ATOM 673 N N . GLU A 1 82 ? -3.100 5.799 12.316 1.00 94.94 82 GLU A N 1
ATOM 674 C CA . GLU A 1 82 ? -1.776 6.112 11.762 1.00 94.94 82 GLU A CA 1
ATOM 675 C C . GLU A 1 82 ? -1.128 4.875 11.125 1.00 94.94 82 GLU A C 1
ATOM 677 O O . GLU A 1 82 ? -0.743 4.921 9.958 1.00 94.94 82 GLU A O 1
ATOM 682 N N . ILE A 1 83 ? -1.104 3.740 11.838 1.00 94.06 83 ILE A N 1
ATOM 683 C CA . ILE A 1 83 ? -0.555 2.474 11.321 1.00 94.06 83 ILE A CA 1
ATOM 684 C C . ILE A 1 83 ? -1.292 2.038 10.050 1.00 94.06 83 ILE A C 1
ATOM 686 O O . ILE A 1 83 ? -0.665 1.657 9.065 1.00 94.06 83 ILE A O 1
ATOM 690 N N . VAL A 1 84 ? -2.628 2.094 10.043 1.00 95.25 84 VAL A N 1
ATOM 691 C CA . VAL A 1 84 ? -3.410 1.704 8.862 1.00 95.25 84 VAL A CA 1
ATOM 692 C C . VAL A 1 84 ? -3.129 2.638 7.683 1.00 95.25 84 VAL A C 1
ATOM 694 O O . VAL A 1 84 ? -2.941 2.151 6.570 1.00 95.25 84 VAL A O 1
ATOM 697 N N . ILE A 1 85 ? -3.062 3.953 7.893 1.00 95.44 85 ILE A N 1
ATOM 698 C CA . ILE A 1 85 ? -2.757 4.916 6.824 1.00 95.44 85 ILE A CA 1
ATOM 699 C C . ILE A 1 85 ? -1.378 4.629 6.221 1.00 95.44 85 ILE A C 1
ATOM 701 O O . ILE A 1 85 ? -1.266 4.494 5.003 1.00 95.44 85 ILE A O 1
ATOM 705 N N . LEU A 1 86 ? -0.369 4.460 7.074 1.00 94.88 86 LEU A N 1
ATOM 706 C CA . LEU A 1 86 ? 1.016 4.222 6.683 1.00 94.88 86 LEU A CA 1
ATOM 707 C C . LEU A 1 86 ? 1.207 2.880 5.954 1.00 94.88 86 LEU A C 1
ATOM 709 O O . LEU A 1 86 ? 1.861 2.816 4.917 1.00 94.88 86 LEU A O 1
ATOM 713 N N . CYS A 1 87 ? 0.607 1.796 6.454 1.00 93.75 87 CYS A N 1
ATOM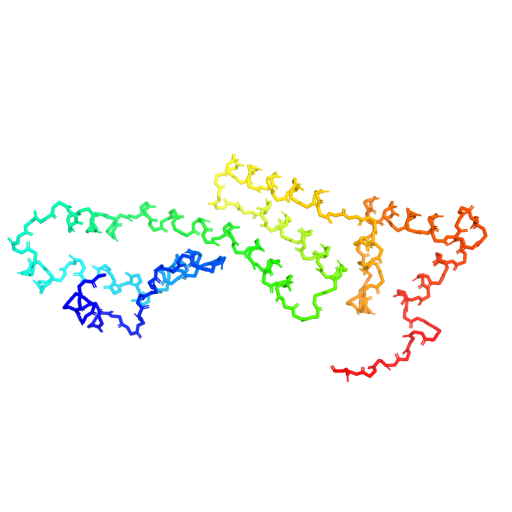 714 C CA . CYS A 1 87 ? 0.765 0.464 5.863 1.00 93.75 87 CYS A CA 1
ATOM 715 C C . CYS A 1 87 ? -0.098 0.239 4.611 1.00 93.75 87 CYS A C 1
ATOM 717 O O . CYS A 1 87 ? 0.180 -0.679 3.840 1.00 93.75 87 CYS A O 1
ATOM 719 N N . THR A 1 88 ? -1.151 1.034 4.394 1.00 94.56 88 THR A N 1
ATOM 720 C CA . THR A 1 88 ? -2.047 0.877 3.234 1.00 94.56 88 THR A CA 1
ATOM 721 C C . THR A 1 88 ? -1.313 0.897 1.886 1.00 94.56 88 THR A C 1
ATOM 723 O O . THR A 1 88 ? -1.544 -0.029 1.104 1.00 94.56 88 THR A O 1
ATOM 726 N N . PRO A 1 89 ? -0.474 1.902 1.556 1.00 95.62 89 PRO A N 1
ATOM 727 C CA . PRO A 1 89 ? 0.245 1.919 0.283 1.00 95.62 89 PRO A CA 1
ATOM 728 C C . PRO A 1 89 ? 1.186 0.711 0.143 1.00 95.62 89 PRO A C 1
ATOM 730 O O . PRO A 1 89 ? 1.152 0.056 -0.893 1.00 95.62 89 PRO A O 1
ATOM 733 N N . ILE A 1 90 ? 1.896 0.322 1.207 1.00 94.81 90 ILE A N 1
ATOM 734 C CA . ILE A 1 90 ? 2.812 -0.834 1.216 1.00 94.81 90 ILE A CA 1
ATOM 735 C C . ILE A 1 90 ? 2.072 -2.135 0.887 1.00 94.81 90 ILE A C 1
ATOM 737 O O . ILE A 1 90 ? 2.458 -2.907 0.008 1.00 94.81 90 ILE A O 1
ATOM 741 N N . LEU A 1 91 ? 0.943 -2.373 1.553 1.00 92.69 91 LEU A N 1
ATOM 742 C CA . LEU A 1 91 ? 0.173 -3.599 1.360 1.00 92.69 91 LEU A CA 1
ATOM 743 C C . LEU A 1 91 ? -0.504 -3.683 -0.006 1.00 92.69 91 LEU A C 1
ATOM 745 O O . LEU A 1 91 ? -0.814 -4.787 -0.451 1.00 92.69 91 LEU A O 1
ATOM 749 N N . LYS A 1 92 ? -0.733 -2.555 -0.690 1.00 91.56 92 LYS A N 1
ATOM 750 C CA . LYS A 1 92 ? -1.216 -2.578 -2.076 1.00 91.56 92 LYS A CA 1
ATOM 751 C C . LYS A 1 92 ? -0.179 -3.193 -3.016 1.00 91.56 92 LYS A C 1
ATOM 753 O O . LYS A 1 92 ? -0.579 -3.981 -3.869 1.00 91.56 92 LYS A O 1
ATOM 758 N N . ILE A 1 93 ? 1.107 -2.894 -2.823 1.00 92.06 93 ILE A N 1
ATOM 759 C CA . ILE A 1 93 ? 2.207 -3.454 -3.629 1.00 92.06 93 ILE A CA 1
ATOM 760 C C . ILE A 1 93 ? 2.361 -4.936 -3.367 1.00 92.06 93 ILE A C 1
ATOM 762 O O . ILE A 1 93 ? 2.351 -5.737 -4.293 1.00 92.06 93 ILE A O 1
ATOM 766 N N . LEU A 1 94 ? 2.403 -5.315 -2.093 1.00 90.44 94 LEU A N 1
ATOM 767 C CA . LEU A 1 94 ? 2.579 -6.712 -1.708 1.00 90.44 94 LEU A CA 1
ATOM 768 C C . LEU A 1 94 ? 1.396 -7.566 -2.176 1.00 90.44 94 LEU A C 1
ATOM 770 O O . LEU A 1 94 ? 1.579 -8.659 -2.697 1.00 90.44 94 LEU A O 1
ATOM 774 N N . ARG A 1 95 ? 0.175 -7.019 -2.123 1.00 88.94 95 ARG A N 1
ATOM 775 C CA . ARG A 1 95 ? -1.002 -7.680 -2.694 1.00 88.94 95 ARG A CA 1
ATOM 776 C C . ARG A 1 95 ? -0.970 -7.760 -4.221 1.00 88.94 95 ARG A C 1
ATOM 778 O O . ARG A 1 95 ? -1.611 -8.659 -4.756 1.00 88.94 95 ARG A O 1
ATOM 785 N N . LEU A 1 96 ? -0.330 -6.820 -4.920 1.00 88.44 96 LEU A N 1
ATOM 786 C CA . LEU A 1 96 ? -0.109 -6.949 -6.360 1.00 88.44 96 LEU A CA 1
ATOM 787 C C . LEU A 1 96 ? 0.878 -8.087 -6.619 1.00 88.44 96 LEU A C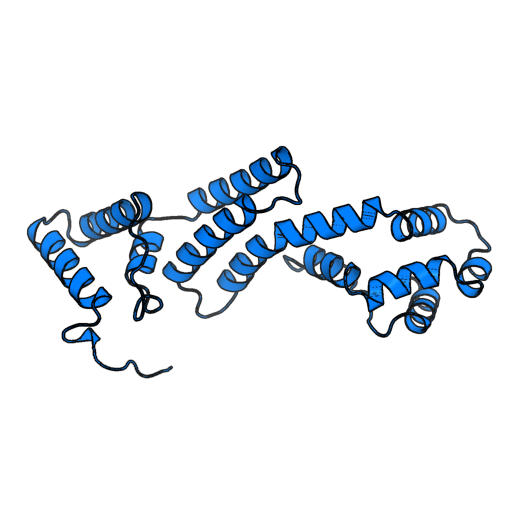 1
ATOM 789 O O . LEU A 1 96 ? 0.548 -8.972 -7.394 1.00 88.44 96 LEU A O 1
ATOM 793 N N . ALA A 1 97 ? 2.029 -8.079 -5.946 1.00 87.75 97 ALA A N 1
ATOM 794 C CA . ALA A 1 97 ? 3.084 -9.074 -6.119 1.00 87.75 97 ALA A CA 1
ATOM 795 C C . ALA A 1 97 ? 2.605 -10.512 -5.838 1.00 87.75 97 ALA A C 1
ATOM 797 O O . ALA A 1 97 ? 3.025 -11.438 -6.522 1.00 87.75 97 ALA A O 1
ATOM 798 N N . ASP A 1 98 ? 1.675 -10.687 -4.894 1.00 87.06 98 ASP A N 1
ATOM 799 C CA . ASP A 1 98 ? 1.064 -11.985 -4.573 1.00 87.06 98 ASP A CA 1
ATOM 800 C C . ASP A 1 98 ? 0.018 -12.472 -5.601 1.00 87.06 98 ASP A C 1
ATOM 802 O O . ASP A 1 98 ? -0.476 -13.597 -5.492 1.00 87.06 98 ASP A O 1
ATOM 806 N N . ARG A 1 99 ? -0.402 -11.642 -6.565 1.00 84.94 99 ARG A N 1
ATOM 807 C CA . ARG A 1 99 ? -1.420 -12.008 -7.564 1.00 84.94 99 ARG A CA 1
ATOM 808 C C . ARG A 1 99 ? -0.787 -12.476 -8.867 1.00 84.94 99 ARG A C 1
ATOM 810 O O . ARG A 1 99 ? 0.201 -11.922 -9.339 1.00 84.94 99 ARG A O 1
ATOM 817 N N . GLU A 1 100 ? -1.462 -13.413 -9.524 1.00 77.50 100 GLU A N 1
ATOM 818 C CA . GLU A 1 100 ? -1.191 -13.719 -10.927 1.00 77.50 100 GLU A CA 1
ATOM 819 C C . GLU A 1 100 ? -1.408 -12.469 -11.799 1.00 77.50 100 GLU A C 1
ATOM 821 O O . GLU A 1 100 ? -2.371 -11.720 -11.612 1.00 77.50 100 GLU A O 1
ATOM 826 N N . GLY A 1 101 ? -0.494 -12.232 -12.743 1.00 77.81 101 GLY A N 1
ATOM 827 C CA . GLY A 1 101 ? -0.534 -11.074 -13.642 1.00 77.81 101 GLY A CA 1
ATOM 828 C C . GLY A 1 101 ? 0.249 -9.843 -13.170 1.00 77.81 101 GLY A C 1
ATOM 829 O O . GLY A 1 101 ? 0.241 -8.831 -13.869 1.00 77.81 101 GLY A O 1
ATOM 830 N N . ALA A 1 102 ? 0.950 -9.906 -12.033 1.00 84.00 102 ALA A N 1
ATOM 831 C CA . ALA A 1 102 ? 1.924 -8.881 -11.665 1.00 84.00 102 ALA A CA 1
ATOM 832 C C . ALA A 1 102 ? 3.096 -8.870 -12.661 1.00 84.00 102 ALA A C 1
ATOM 834 O O . ALA A 1 102 ? 3.829 -9.850 -12.789 1.00 84.00 102 ALA A O 1
ATOM 835 N N . THR A 1 103 ? 3.270 -7.761 -13.379 1.00 91.31 103 THR A N 1
ATOM 836 C CA . THR A 1 103 ? 4.411 -7.542 -14.278 1.00 91.31 103 THR A CA 1
ATOM 837 C C . THR A 1 103 ? 5.464 -6.686 -13.580 1.00 91.31 103 THR A C 1
ATOM 839 O O . THR A 1 103 ? 5.133 -5.849 -12.739 1.00 91.31 103 THR A O 1
ATOM 842 N N . MET A 1 104 ? 6.737 -6.848 -13.955 1.00 92.44 104 MET A N 1
ATOM 843 C CA . MET A 1 104 ? 7.832 -6.027 -13.415 1.00 92.44 104 MET A CA 1
ATOM 844 C C . MET A 1 104 ? 7.565 -4.521 -13.587 1.00 92.44 104 MET A C 1
ATOM 846 O O . MET A 1 104 ? 7.810 -3.750 -12.665 1.00 92.44 104 MET A O 1
ATOM 850 N N . GLY A 1 105 ? 6.979 -4.116 -14.721 1.00 92.69 105 GLY A N 1
ATOM 851 C CA . GLY A 1 105 ? 6.624 -2.718 -14.980 1.00 92.69 105 GLY A CA 1
ATOM 852 C C . GLY A 1 105 ? 5.513 -2.179 -14.076 1.00 92.69 105 GLY A C 1
ATOM 853 O O . GLY A 1 105 ? 5.584 -1.034 -13.640 1.00 92.69 105 GLY A O 1
ATOM 854 N N . LEU A 1 106 ? 4.511 -3.001 -13.732 1.00 92.00 106 LEU A N 1
ATOM 855 C CA . LEU A 1 106 ? 3.488 -2.615 -12.751 1.00 92.00 106 LEU A CA 1
ATOM 856 C C . LEU A 1 106 ? 4.050 -2.535 -11.333 1.00 92.00 106 LEU A C 1
ATOM 858 O O . LEU A 1 106 ? 3.628 -1.674 -10.563 1.00 92.00 106 LEU A O 1
ATOM 862 N N . ILE A 1 107 ? 4.973 -3.432 -10.978 1.00 93.31 107 ILE A N 1
ATOM 863 C CA . ILE A 1 107 ? 5.648 -3.388 -9.678 1.00 93.31 107 ILE A CA 1
ATOM 864 C C . ILE A 1 107 ? 6.454 -2.090 -9.558 1.00 93.31 107 ILE A C 1
ATOM 866 O O . ILE A 1 107 ? 6.330 -1.430 -8.530 1.00 93.31 107 ILE A O 1
ATOM 870 N N . TYR A 1 108 ? 7.196 -1.694 -10.599 1.00 94.19 108 TYR A N 1
ATOM 871 C CA . TYR A 1 108 ? 7.911 -0.411 -10.643 1.00 94.19 108 TYR A CA 1
ATOM 872 C C . TYR A 1 108 ? 6.962 0.774 -10.424 1.00 94.19 108 TYR A C 1
ATOM 874 O O . TYR A 1 108 ? 7.068 1.464 -9.415 1.00 94.19 108 TYR A O 1
ATOM 882 N N . GLU A 1 109 ? 5.970 0.941 -11.306 1.00 92.94 109 GLU A N 1
ATOM 883 C CA . GLU A 1 109 ? 5.014 2.061 -11.264 1.00 92.94 109 GLU A CA 1
ATOM 884 C C . GLU A 1 109 ? 4.321 2.191 -9.905 1.00 92.94 109 GLU A C 1
ATOM 886 O O . GLU A 1 109 ? 4.132 3.284 -9.373 1.00 92.94 109 GLU A O 1
ATOM 891 N N . LEU A 1 110 ? 3.881 1.071 -9.326 1.00 93.62 110 LEU A N 1
ATOM 892 C CA . LEU A 1 110 ? 3.185 1.144 -8.052 1.00 93.62 110 LEU A CA 1
ATOM 893 C C . LEU A 1 110 ? 4.144 1.372 -6.880 1.00 93.62 110 LEU A C 1
ATOM 895 O O . LEU A 1 110 ? 3.723 1.981 -5.898 1.00 93.62 110 LEU A O 1
ATOM 899 N N . THR A 1 111 ? 5.392 0.906 -6.957 1.00 94.81 111 THR A N 1
ATOM 900 C CA . THR A 1 111 ? 6.395 1.147 -5.908 1.00 94.81 111 THR A CA 1
ATOM 901 C C . THR A 1 111 ? 6.759 2.624 -5.842 1.00 94.81 111 THR A C 1
ATOM 903 O O . THR A 1 111 ? 6.744 3.192 -4.751 1.00 94.81 111 THR A O 1
ATOM 906 N N . ASP A 1 112 ? 6.952 3.263 -6.992 1.00 93.31 112 ASP A N 1
ATOM 907 C CA . ASP A 1 112 ? 7.170 4.706 -7.077 1.00 93.31 112 ASP A CA 1
ATOM 908 C C . ASP A 1 112 ? 5.994 5.484 -6.453 1.00 93.31 112 ASP A C 1
ATOM 910 O O . ASP A 1 112 ? 6.146 6.182 -5.445 1.00 93.31 112 ASP A O 1
ATOM 914 N N . ARG A 1 113 ? 4.758 5.191 -6.884 1.00 94.31 113 ARG A N 1
ATOM 915 C CA . ARG A 1 113 ? 3.541 5.763 -6.271 1.00 94.31 113 ARG A CA 1
ATOM 916 C C . ARG A 1 113 ? 3.394 5.467 -4.780 1.00 94.31 113 ARG A C 1
ATOM 918 O O . ARG A 1 113 ? 2.762 6.239 -4.057 1.00 94.31 113 ARG A O 1
ATOM 925 N N . MET A 1 114 ? 3.871 4.318 -4.303 1.00 97.06 114 MET A N 1
ATOM 926 C CA . MET A 1 114 ? 3.859 3.983 -2.879 1.00 97.06 114 MET A CA 1
ATOM 927 C C . MET A 1 114 ? 4.789 4.928 -2.114 1.00 97.06 114 MET A C 1
ATOM 929 O O . MET A 1 114 ? 4.366 5.451 -1.081 1.00 97.06 114 MET A O 1
ATOM 933 N N . ILE A 1 115 ? 6.001 5.172 -2.616 1.00 95.50 115 ILE A N 1
ATOM 934 C CA . ILE A 1 115 ? 6.981 6.084 -2.011 1.00 95.50 115 ILE A CA 1
ATOM 935 C C . ILE A 1 115 ? 6.457 7.522 -2.029 1.00 95.50 115 ILE A C 1
ATOM 937 O O . ILE A 1 115 ? 6.489 8.189 -0.990 1.00 95.50 115 ILE A O 1
ATOM 941 N N . GLU A 1 116 ? 5.896 7.983 -3.150 1.00 94.69 116 GLU A N 1
ATOM 942 C CA . GLU A 1 116 ? 5.236 9.291 -3.238 1.00 94.69 116 GLU A CA 1
ATOM 943 C C . GLU A 1 116 ? 4.100 9.406 -2.220 1.00 94.69 116 GLU A C 1
ATOM 945 O O . GLU A 1 116 ? 4.000 10.383 -1.475 1.00 94.69 116 GLU A O 1
ATOM 950 N N . LYS A 1 117 ? 3.249 8.373 -2.141 1.00 96.62 117 LYS A N 1
ATOM 951 C CA . LYS A 1 117 ? 2.086 8.388 -1.257 1.00 96.62 117 LYS A CA 1
ATOM 952 C C . LYS A 1 117 ? 2.476 8.410 0.210 1.00 96.62 117 LYS A C 1
ATOM 954 O O . LYS A 1 117 ? 1.772 9.057 0.977 1.00 96.62 117 LYS A O 1
ATOM 959 N N . ILE A 1 118 ? 3.529 7.687 0.593 1.00 96.12 118 ILE A N 1
ATOM 960 C CA . ILE A 1 118 ? 4.100 7.746 1.941 1.00 96.12 118 ILE A CA 1
ATOM 961 C C . ILE A 1 118 ? 4.652 9.153 2.175 1.00 96.12 118 ILE A C 1
ATOM 963 O O . ILE A 1 118 ? 4.261 9.791 3.141 1.00 96.12 118 ILE A O 1
ATOM 967 N N . SER A 1 119 ? 5.457 9.683 1.255 1.00 94.75 119 SER A N 1
ATOM 968 C CA . SER A 1 119 ? 6.070 11.015 1.381 1.00 94.75 119 SER A CA 1
ATOM 969 C C . SER A 1 119 ? 5.047 12.151 1.518 1.00 94.75 119 SER A C 1
ATOM 971 O O . SER A 1 119 ? 5.354 13.175 2.117 1.00 94.75 119 SER A O 1
ATOM 973 N N . SER A 1 120 ? 3.824 11.974 1.007 1.00 95.56 120 SER A N 1
ATOM 974 C CA . SER A 1 120 ? 2.745 12.968 1.078 1.00 95.56 120 SER A CA 1
ATOM 975 C C . SER A 1 120 ? 1.829 12.835 2.315 1.00 95.56 120 SER A C 1
ATOM 977 O O . SER A 1 120 ? 0.704 13.342 2.293 1.00 95.56 120 SER A O 1
ATOM 979 N N . LEU A 1 121 ? 2.185 12.038 3.331 1.00 95.38 121 LEU A N 1
ATOM 980 C CA . LEU A 1 121 ? 1.329 11.819 4.507 1.00 95.38 121 LEU A CA 1
ATOM 981 C C . LEU A 1 121 ? 1.538 12.893 5.582 1.00 95.38 121 LEU A C 1
ATOM 983 O O . LEU A 1 121 ? 2.329 12.716 6.500 1.00 95.38 121 LEU A O 1
ATOM 987 N N . ASP A 1 122 ? 0.709 13.935 5.561 1.00 92.88 122 ASP A N 1
ATOM 988 C CA . ASP A 1 122 ? 0.813 15.052 6.521 1.00 92.88 122 ASP A CA 1
ATOM 989 C C . ASP A 1 122 ? 0.331 14.715 7.946 1.00 92.88 122 ASP A C 1
ATOM 991 O O . ASP A 1 122 ? 0.525 15.476 8.890 1.00 92.88 122 ASP A O 1
ATOM 995 N N . CYS A 1 123 ? -0.362 13.586 8.117 1.00 90.19 123 CYS A N 1
ATOM 996 C CA . CYS A 1 123 ? -0.945 13.179 9.399 1.00 90.19 123 CYS A CA 1
ATOM 997 C C . CYS A 1 123 ? -0.039 12.278 10.251 1.00 90.19 123 CYS A C 1
ATOM 999 O O . CYS A 1 123 ? -0.485 11.789 11.289 1.00 90.19 123 CYS A O 1
ATOM 1001 N N . ILE A 1 124 ? 1.184 12.012 9.791 1.00 93.88 124 ILE A N 1
ATOM 1002 C CA . ILE A 1 124 ? 2.167 11.154 10.456 1.00 93.88 124 ILE A CA 1
ATOM 1003 C C . ILE A 1 124 ? 3.350 12.023 10.879 1.00 93.88 124 ILE A C 1
ATOM 1005 O O . ILE A 1 124 ? 3.729 12.947 10.166 1.00 93.88 124 ILE A O 1
ATOM 1009 N N . ASP A 1 125 ? 3.931 11.725 12.040 1.00 93.44 125 ASP A N 1
ATOM 1010 C CA . ASP A 1 125 ? 5.177 12.355 12.480 1.00 93.44 125 ASP A CA 1
ATOM 1011 C C . ASP A 1 125 ? 6.274 12.209 11.413 1.00 93.44 125 ASP A C 1
ATOM 1013 O O . ASP A 1 125 ? 6.508 11.108 10.909 1.00 93.44 125 ASP A O 1
ATOM 1017 N N . SER A 1 126 ? 6.949 13.312 11.083 1.00 93.25 126 SER A N 1
ATOM 1018 C CA . SER A 1 126 ? 7.907 13.364 9.975 1.00 93.25 126 SER A CA 1
ATOM 1019 C C . SER A 1 126 ? 9.089 12.415 10.164 1.00 93.25 126 SER A C 1
ATOM 1021 O O . SER A 1 126 ? 9.548 11.826 9.190 1.00 93.25 126 SER A O 1
ATOM 1023 N N . THR A 1 127 ? 9.548 12.213 11.403 1.00 94.38 127 THR A N 1
ATOM 1024 C CA . THR A 1 127 ? 10.661 11.300 11.705 1.00 94.38 127 THR A CA 1
ATOM 1025 C C . THR A 1 127 ? 10.248 9.863 11.420 1.00 94.38 127 THR A C 1
ATOM 1027 O O . THR A 1 127 ? 10.922 9.151 10.681 1.00 94.38 127 THR A O 1
ATOM 1030 N N . ARG A 1 128 ? 9.084 9.449 11.933 1.00 91.94 128 ARG A N 1
ATOM 1031 C CA . ARG A 1 128 ? 8.541 8.097 11.703 1.00 91.94 128 ARG A CA 1
ATOM 1032 C C . ARG A 1 128 ? 8.217 7.854 10.233 1.00 91.94 128 ARG A C 1
ATOM 1034 O O . ARG A 1 128 ? 8.342 6.730 9.750 1.00 91.94 128 ARG A O 1
ATOM 1041 N N . LEU A 1 129 ? 7.761 8.889 9.531 1.00 95.31 129 LEU A N 1
ATOM 1042 C CA . LEU A 1 129 ? 7.466 8.805 8.108 1.00 95.31 129 LEU A CA 1
ATOM 1043 C C . LEU A 1 129 ? 8.735 8.546 7.295 1.00 95.31 129 LEU A C 1
ATOM 1045 O O . LEU A 1 129 ? 8.744 7.652 6.451 1.00 95.31 129 LEU A O 1
ATOM 1049 N N . GLU A 1 130 ? 9.798 9.287 7.598 1.00 95.50 130 GLU A N 1
ATOM 1050 C CA . GLU A 1 130 ? 11.096 9.152 6.944 1.00 95.50 130 GLU A CA 1
ATOM 1051 C C . GLU A 1 130 ? 11.737 7.788 7.233 1.00 95.50 130 GLU A C 1
ATOM 1053 O O . GLU A 1 130 ? 12.205 7.125 6.313 1.00 95.50 130 GLU A O 1
ATOM 1058 N N . GLU A 1 131 ? 11.667 7.296 8.475 1.00 95.50 131 GLU A N 1
ATOM 1059 C CA . GLU A 1 131 ? 12.114 5.938 8.828 1.00 95.50 131 GLU A CA 1
ATOM 1060 C C . GLU A 1 131 ? 11.431 4.870 7.960 1.00 95.50 131 GLU A C 1
ATOM 1062 O O . GLU A 1 131 ? 12.081 3.986 7.403 1.00 95.50 131 GLU A O 1
ATOM 1067 N N . VAL A 1 132 ? 10.107 4.952 7.811 1.00 95.12 132 VAL A N 1
ATOM 1068 C CA . VAL A 1 132 ? 9.334 3.961 7.051 1.00 95.12 132 VAL A CA 1
ATOM 1069 C C . VAL A 1 132 ? 9.592 4.083 5.555 1.00 95.12 132 VAL A C 1
ATOM 1071 O O . VAL A 1 132 ? 9.689 3.064 4.867 1.00 95.12 132 VAL A O 1
ATOM 1074 N N . LYS A 1 133 ? 9.715 5.310 5.048 1.00 96.31 133 LYS A N 1
ATOM 1075 C CA . LYS A 1 133 ? 10.090 5.574 3.660 1.00 96.31 133 LYS A CA 1
ATOM 1076 C C . LYS A 1 133 ? 11.456 4.964 3.348 1.00 96.31 133 LYS A C 1
ATOM 1078 O O . LYS A 1 133 ? 11.562 4.238 2.365 1.00 96.31 133 LYS A O 1
ATOM 1083 N N . ASN A 1 134 ? 12.450 5.172 4.208 1.00 97.00 134 ASN A N 1
ATOM 1084 C CA . ASN A 1 134 ? 13.792 4.620 4.027 1.00 97.00 134 ASN A CA 1
ATOM 1085 C C . ASN A 1 134 ? 13.785 3.091 4.041 1.00 97.00 134 ASN A C 1
ATOM 1087 O O . ASN A 1 134 ? 14.351 2.483 3.142 1.00 97.00 134 ASN A O 1
ATOM 1091 N N . LEU A 1 135 ? 13.031 2.456 4.945 1.00 96.19 135 LEU A N 1
ATOM 1092 C CA . LEU A 1 135 ? 12.848 0.998 4.915 1.00 96.19 135 LEU A CA 1
ATOM 1093 C C . LEU A 1 135 ? 12.214 0.499 3.604 1.00 96.19 135 LEU A C 1
ATOM 1095 O O . LEU A 1 135 ? 12.521 -0.604 3.146 1.00 96.19 135 LEU A O 1
ATOM 1099 N N . CYS A 1 136 ? 11.305 1.277 3.008 1.00 95.56 136 CYS A N 1
ATOM 1100 C CA . CYS A 1 136 ? 10.707 0.942 1.716 1.00 95.56 136 CYS A CA 1
ATOM 1101 C C . CYS A 1 136 ? 11.711 1.094 0.568 1.00 95.56 136 CYS A C 1
ATOM 1103 O O . CYS A 1 136 ? 11.760 0.211 -0.284 1.00 95.56 136 CYS A O 1
ATOM 1105 N N . ILE A 1 137 ? 12.508 2.167 0.567 1.00 95.50 137 ILE A N 1
ATOM 1106 C CA . ILE A 1 137 ? 13.557 2.417 -0.432 1.00 95.50 137 ILE A CA 1
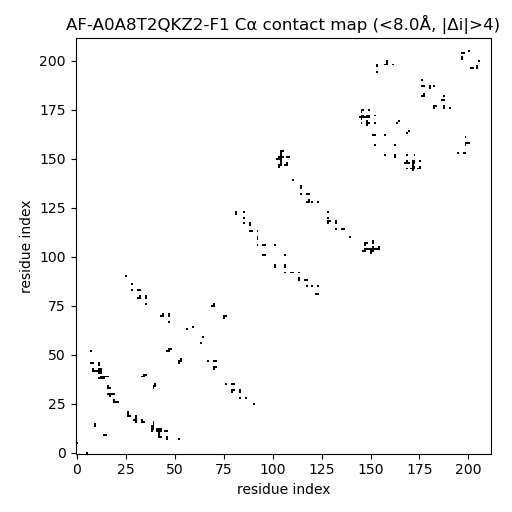ATOM 1107 C C . ILE A 1 137 ? 14.640 1.340 -0.340 1.00 95.50 137 ILE A C 1
ATOM 1109 O O . ILE A 1 137 ? 14.901 0.671 -1.327 1.00 95.50 137 ILE A O 1
ATOM 1113 N N . GLU A 1 138 ? 15.168 1.050 0.850 1.00 96.25 138 GLU A N 1
ATOM 1114 C CA . GLU A 1 138 ? 16.158 -0.019 1.051 1.00 96.25 138 GLU A CA 1
ATOM 1115 C C . GLU A 1 138 ? 15.647 -1.378 0.552 1.00 96.25 138 GLU A C 1
ATOM 1117 O O . GLU A 1 138 ? 16.379 -2.175 -0.041 1.00 96.25 138 GLU A O 1
ATOM 1122 N N . ARG A 1 139 ? 14.360 -1.668 0.791 1.00 94.38 139 ARG A N 1
ATOM 1123 C CA . ARG A 1 139 ? 13.741 -2.898 0.293 1.00 94.38 139 ARG A CA 1
ATOM 1124 C C . ARG A 1 139 ? 13.591 -2.883 -1.224 1.00 94.38 139 ARG A C 1
ATOM 1126 O O . ARG A 1 139 ? 13.748 -3.940 -1.836 1.00 94.38 139 ARG A O 1
ATOM 1133 N N . TRP A 1 140 ? 13.247 -1.734 -1.800 1.00 93.44 140 TRP A N 1
ATOM 1134 C CA . TRP A 1 140 ? 13.168 -1.549 -3.241 1.00 93.44 140 TRP A CA 1
ATOM 1135 C C . TRP A 1 140 ? 14.534 -1.758 -3.878 1.00 93.44 140 TRP A C 1
ATOM 1137 O O . TRP A 1 140 ? 14.637 -2.633 -4.724 1.00 93.44 140 TRP A O 1
ATOM 1147 N N . ASP A 1 141 ? 15.584 -1.103 -3.391 1.00 92.75 141 ASP A N 1
ATOM 1148 C CA . ASP A 1 141 ? 16.954 -1.222 -3.904 1.00 92.75 141 ASP A CA 1
ATOM 1149 C C . ASP A 1 141 ? 17.454 -2.674 -3.911 1.00 92.75 141 ASP A C 1
ATOM 1151 O O . ASP A 1 141 ? 18.138 -3.105 -4.838 1.00 92.75 141 ASP A O 1
ATOM 1155 N N . MET A 1 142 ? 17.069 -3.468 -2.905 1.00 93.50 142 MET A N 1
ATOM 1156 C CA . MET A 1 142 ? 17.398 -4.896 -2.839 1.00 93.50 142 MET A CA 1
ATOM 1157 C C . MET A 1 142 ? 16.702 -5.734 -3.930 1.00 93.50 142 MET A C 1
ATOM 1159 O O . MET A 1 142 ? 17.238 -6.758 -4.356 1.00 93.50 142 MET A O 1
ATOM 1163 N N . LEU A 1 143 ? 15.481 -5.367 -4.323 1.00 89.81 143 LEU A N 1
ATOM 1164 C CA . LEU A 1 143 ? 14.646 -6.128 -5.264 1.00 89.81 143 LEU A CA 1
ATOM 1165 C C . LEU A 1 143 ? 14.692 -5.567 -6.690 1.00 89.81 143 LEU A C 1
ATOM 1167 O O . LEU A 1 143 ? 14.384 -6.280 -7.648 1.00 89.81 143 LEU A O 1
ATOM 1171 N N . HIS A 1 144 ? 15.043 -4.294 -6.821 1.00 91.25 144 HIS A N 1
ATOM 1172 C CA . HIS A 1 144 ? 15.053 -3.553 -8.059 1.00 91.25 144 HIS A CA 1
ATOM 1173 C C . HIS A 1 144 ? 16.163 -4.048 -8.987 1.00 91.25 144 HIS A C 1
ATOM 1175 O O . HIS A 1 144 ? 17.202 -4.570 -8.587 1.00 91.25 144 HIS A O 1
ATOM 1181 N N . SER A 1 145 ? 15.921 -3.889 -10.281 1.00 94.12 145 SER A N 1
ATOM 1182 C CA . SER A 1 145 ? 16.925 -4.091 -11.314 1.00 94.12 145 SER A CA 1
ATOM 1183 C C . SER A 1 145 ? 16.542 -3.265 -12.537 1.00 94.12 145 SER A C 1
ATOM 1185 O O . SER A 1 145 ? 15.352 -2.983 -12.714 1.00 94.12 145 SER A O 1
ATOM 1187 N N . PRO A 1 146 ? 17.490 -2.981 -13.444 1.00 96.12 146 PRO A N 1
ATOM 1188 C CA . PRO A 1 146 ? 17.209 -2.296 -14.707 1.00 96.12 146 PRO A CA 1
ATOM 1189 C C . PRO A 1 146 ? 16.062 -2.910 -15.526 1.00 96.12 146 PRO A C 1
ATOM 1191 O O . PRO A 1 146 ? 15.367 -2.208 -16.255 1.00 96.12 146 PRO A O 1
ATOM 1194 N N . LEU A 1 147 ? 15.781 -4.210 -15.355 1.00 95.38 147 LEU A N 1
ATOM 1195 C CA . LEU A 1 147 ? 14.630 -4.866 -15.985 1.00 95.38 147 LEU A CA 1
ATOM 1196 C C . LEU A 1 147 ? 13.281 -4.319 -15.504 1.00 95.38 147 LEU A C 1
ATOM 1198 O O . LEU A 1 147 ? 12.332 -4.323 -16.282 1.00 95.38 147 LEU A O 1
ATOM 1202 N N . HIS A 1 148 ? 13.169 -3.846 -14.262 1.00 95.38 148 HIS A N 1
ATOM 1203 C CA . HIS A 1 148 ? 11.945 -3.217 -13.766 1.00 95.38 148 HIS A CA 1
ATOM 1204 C C . HIS A 1 148 ? 11.683 -1.883 -14.471 1.00 95.38 148 HIS A C 1
ATOM 1206 O O . HIS A 1 148 ? 10.566 -1.667 -14.936 1.00 95.38 148 HIS A O 1
ATOM 1212 N N . ALA A 1 149 ? 12.715 -1.048 -14.623 1.00 95.12 149 ALA A N 1
ATOM 1213 C CA . ALA A 1 149 ? 12.642 0.206 -15.374 1.00 95.12 149 ALA A CA 1
ATOM 1214 C C . ALA A 1 149 ? 12.339 -0.037 -16.865 1.00 95.12 149 ALA A C 1
ATOM 1216 O O . ALA A 1 149 ? 11.428 0.565 -17.431 1.00 95.12 149 ALA A O 1
ATOM 1217 N N . ALA A 1 150 ? 13.017 -0.999 -17.499 1.00 95.31 150 ALA A N 1
ATOM 1218 C CA . ALA A 1 150 ? 12.730 -1.363 -18.886 1.00 95.31 150 ALA A CA 1
ATOM 1219 C C . ALA A 1 150 ? 11.301 -1.917 -19.062 1.00 95.31 150 ALA A C 1
ATOM 1221 O O . ALA A 1 150 ? 10.583 -1.560 -19.995 1.00 95.31 150 ALA A O 1
ATOM 1222 N N . ALA A 1 151 ? 10.845 -2.771 -18.142 1.00 95.00 151 ALA A N 1
ATOM 1223 C CA . ALA A 1 151 ? 9.485 -3.298 -18.174 1.00 95.00 151 ALA A CA 1
ATOM 1224 C C . ALA A 1 151 ? 8.431 -2.213 -17.916 1.00 95.00 151 ALA A C 1
ATOM 1226 O O . ALA A 1 151 ? 7.318 -2.330 -18.424 1.00 95.00 151 ALA A O 1
ATOM 1227 N N . TYR A 1 152 ? 8.765 -1.184 -17.134 1.00 95.12 152 TYR A N 1
ATOM 1228 C CA . TYR A 1 152 ? 7.927 -0.015 -16.899 1.00 95.12 152 TYR A CA 1
ATOM 1229 C C . TYR A 1 152 ? 7.700 0.779 -18.186 1.00 95.12 152 TYR A C 1
ATOM 1231 O O . TYR A 1 152 ? 6.546 0.976 -18.565 1.00 95.12 152 TYR A O 1
ATOM 1239 N N . VAL A 1 153 ? 8.766 1.151 -18.905 1.00 94.06 153 VAL A N 1
ATOM 1240 C CA . VAL A 1 153 ? 8.649 1.945 -20.145 1.00 94.06 153 VAL A CA 1
ATOM 1241 C C . VAL A 1 153 ? 7.980 1.182 -21.286 1.00 94.06 153 VAL A C 1
ATOM 1243 O O . VAL A 1 153 ? 7.331 1.785 -22.137 1.00 94.06 153 VAL A O 1
ATOM 1246 N N . LEU A 1 154 ? 8.093 -0.149 -21.278 1.00 92.75 154 LEU A N 1
ATOM 1247 C CA . LEU A 1 154 ? 7.438 -1.048 -22.232 1.00 92.75 154 LEU A CA 1
ATOM 1248 C C . LEU A 1 154 ? 6.026 -1.471 -21.795 1.00 92.75 154 LEU A C 1
ATOM 1250 O O . LEU A 1 154 ? 5.380 -2.284 -22.465 1.00 92.75 154 LEU A O 1
ATOM 1254 N N . HIS A 1 155 ? 5.521 -0.978 -20.660 1.00 91.81 155 HIS A N 1
ATOM 1255 C CA . HIS A 1 155 ? 4.255 -1.463 -20.133 1.00 91.81 155 HIS A CA 1
ATOM 1256 C C . HIS A 1 155 ? 3.055 -0.906 -20.927 1.00 91.81 155 HIS A C 1
ATOM 1258 O O . HIS A 1 155 ? 2.913 0.310 -21.059 1.00 91.81 155 HIS A O 1
ATOM 1264 N N . PRO A 1 156 ? 2.084 -1.741 -21.356 1.00 86.69 156 PRO A N 1
ATOM 1265 C CA . PRO A 1 156 ? 0.893 -1.283 -22.086 1.00 86.69 156 PRO A CA 1
ATOM 1266 C C . PRO A 1 156 ? -0.044 -0.329 -21.325 1.00 86.69 156 PRO A C 1
ATOM 1268 O O . PRO A 1 156 ? -1.028 0.132 -21.896 1.00 86.69 156 PRO A O 1
ATOM 1271 N N . ILE A 1 157 ? 0.217 -0.044 -20.046 1.00 86.56 157 ILE A N 1
ATOM 1272 C CA . ILE A 1 157 ? -0.541 0.977 -19.295 1.00 86.56 157 ILE A CA 1
ATOM 1273 C C . ILE A 1 157 ? -0.283 2.380 -19.850 1.00 86.56 157 ILE A C 1
ATOM 1275 O O . ILE A 1 157 ? -1.126 3.257 -19.692 1.00 86.56 157 ILE A O 1
ATOM 1279 N N . TRP A 1 158 ? 0.839 2.557 -20.550 1.00 87.69 158 TRP A N 1
ATOM 1280 C CA . TRP A 1 158 ? 1.269 3.806 -21.166 1.00 87.69 158 TRP A CA 1
ATOM 1281 C C . TRP A 1 158 ? 0.758 3.988 -22.604 1.00 87.69 158 TRP A C 1
ATOM 1283 O O . TRP A 1 158 ? 1.266 4.797 -23.366 1.00 87.69 158 TRP A O 1
ATOM 1293 N N . ARG A 1 159 ? -0.271 3.241 -23.026 1.00 78.69 159 ARG A N 1
ATOM 1294 C CA . ARG A 1 159 ? -0.851 3.417 -24.374 1.00 78.69 159 ARG A CA 1
ATOM 1295 C C . ARG A 1 159 ? -1.564 4.754 -24.557 1.00 78.69 159 ARG A C 1
ATOM 1297 O O . ARG A 1 159 ? -1.606 5.279 -25.659 1.00 78.69 159 ARG A O 1
ATOM 1304 N N . GLU A 1 160 ? -2.172 5.267 -23.492 1.00 78.62 160 GLU A N 1
ATOM 1305 C CA . GLU A 1 160 ? -2.940 6.521 -23.519 1.00 78.62 160 GLU A CA 1
ATOM 1306 C C . GLU A 1 160 ? -2.165 7.699 -22.906 1.00 78.62 160 GLU A C 1
ATOM 1308 O O . GLU A 1 160 ? -2.644 8.831 -22.919 1.00 78.62 160 GLU A O 1
ATOM 1313 N N . LYS A 1 161 ? -0.985 7.437 -22.329 1.00 83.06 161 LYS A N 1
ATOM 1314 C CA . LYS A 1 161 ? -0.129 8.412 -21.640 1.00 83.06 161 LYS A CA 1
ATOM 1315 C C . LYS A 1 161 ? 1.321 7.970 -21.732 1.00 83.06 161 LYS A C 1
ATOM 1317 O O . LYS A 1 161 ? 1.573 6.788 -21.576 1.00 83.06 161 LYS A O 1
ATOM 1322 N N . SER A 1 162 ? 2.266 8.890 -21.845 1.00 84.81 162 SER A N 1
ATOM 1323 C CA . SER A 1 162 ? 3.687 8.537 -21.792 1.00 84.81 162 SER A CA 1
ATOM 1324 C C . SER A 1 162 ? 4.131 8.169 -20.369 1.00 84.81 162 SER A C 1
ATOM 1326 O O . SER A 1 162 ? 3.639 8.784 -19.415 1.00 84.81 162 SER A O 1
ATOM 1328 N N . PRO A 1 163 ? 5.057 7.203 -20.212 1.00 88.06 163 PRO A N 1
ATOM 1329 C CA . PRO A 1 163 ? 5.722 6.984 -18.933 1.00 88.06 163 PRO A CA 1
ATOM 1330 C C . PRO A 1 163 ? 6.555 8.212 -18.555 1.00 88.06 163 PRO A C 1
ATOM 1332 O O . PRO A 1 163 ? 7.008 8.965 -19.423 1.00 88.06 163 PRO A O 1
ATOM 1335 N N . GLN A 1 164 ? 6.788 8.405 -17.259 1.00 88.06 164 GLN A N 1
ATOM 1336 C CA . GLN A 1 164 ? 7.749 9.400 -16.802 1.00 88.06 164 GLN A CA 1
ATOM 1337 C C . GLN A 1 164 ? 9.165 8.861 -17.026 1.00 88.06 164 GLN A C 1
ATOM 1339 O O . GLN A 1 164 ? 9.517 7.794 -16.534 1.00 88.06 164 GLN A O 1
ATOM 1344 N N . MET A 1 165 ? 9.970 9.596 -17.793 1.00 88.75 165 MET A N 1
ATOM 1345 C CA . MET A 1 165 ? 11.350 9.227 -18.120 1.00 88.75 165 MET A CA 1
ATOM 1346 C C . MET A 1 165 ? 12.322 10.034 -17.261 1.00 88.75 165 MET A C 1
ATOM 1348 O O . MET A 1 165 ? 12.935 10.991 -17.734 1.00 88.75 165 MET A O 1
ATOM 1352 N N . ASP A 1 166 ? 12.418 9.693 -15.979 1.00 91.31 166 ASP A N 1
ATOM 1353 C CA . ASP A 1 166 ? 13.452 10.260 -15.114 1.00 91.31 166 ASP A CA 1
ATOM 1354 C C . ASP A 1 166 ? 14.821 9.585 -15.333 1.00 91.31 166 ASP A C 1
ATOM 1356 O O . ASP A 1 166 ? 14.989 8.689 -16.167 1.00 91.31 166 ASP A O 1
ATOM 1360 N N . THR A 1 167 ? 15.824 10.045 -14.584 1.00 93.19 167 THR A N 1
ATOM 1361 C CA . THR A 1 167 ? 17.194 9.531 -14.665 1.00 93.19 167 THR A CA 1
ATOM 1362 C C . THR A 1 167 ? 17.290 8.040 -14.320 1.00 93.19 167 THR A C 1
ATOM 1364 O O . THR A 1 167 ? 18.075 7.335 -14.950 1.00 93.19 167 THR A O 1
ATOM 1367 N N . GLU A 1 168 ? 16.518 7.545 -13.347 1.00 92.44 168 GLU A N 1
ATOM 1368 C CA . GLU A 1 168 ? 16.526 6.127 -12.955 1.00 92.44 168 GLU A CA 1
ATOM 1369 C C . GLU A 1 168 ? 15.959 5.266 -14.084 1.00 92.44 168 GLU A C 1
ATOM 1371 O O . GLU A 1 168 ? 16.598 4.303 -14.517 1.00 92.44 168 GLU A O 1
ATOM 1376 N N . VAL A 1 169 ? 14.806 5.665 -14.625 1.00 94.50 169 VAL A N 1
ATOM 1377 C CA . VAL A 1 169 ? 14.137 4.969 -15.724 1.00 94.50 169 VAL A CA 1
ATOM 1378 C C . VAL A 1 169 ? 15.015 4.942 -16.973 1.00 94.50 169 VAL A C 1
ATOM 1380 O O . VAL A 1 169 ? 15.182 3.886 -17.591 1.00 94.50 169 VAL A O 1
ATOM 1383 N N . TYR A 1 170 ? 15.606 6.083 -17.339 1.00 94.56 170 TYR A N 1
ATOM 1384 C CA . TYR A 1 170 ? 16.484 6.183 -18.503 1.00 94.56 170 TYR A CA 1
ATOM 1385 C C . TYR A 1 170 ? 17.729 5.303 -18.354 1.00 94.56 170 TYR A C 1
ATOM 1387 O O . TYR A 1 170 ? 18.042 4.522 -19.253 1.00 94.56 170 TYR A O 1
ATOM 1395 N N . ASN A 1 171 ? 18.414 5.376 -17.209 1.00 95.25 171 ASN A N 1
ATOM 1396 C CA . ASN A 1 171 ? 19.598 4.556 -16.960 1.00 95.25 171 ASN A CA 1
ATOM 1397 C C . ASN A 1 171 ? 19.248 3.067 -16.961 1.00 95.25 171 ASN A C 1
ATOM 1399 O O . ASN A 1 171 ? 19.943 2.278 -17.591 1.00 95.25 171 ASN A O 1
ATOM 1403 N N . GLY A 1 172 ? 18.135 2.681 -16.330 1.00 95.81 172 GLY A N 1
ATOM 1404 C CA . GLY A 1 172 ? 17.670 1.298 -16.330 1.00 95.81 172 GLY A CA 1
ATOM 1405 C C . GLY A 1 172 ? 17.342 0.776 -17.734 1.00 95.81 172 GLY A C 1
ATOM 1406 O O . GLY A 1 172 ? 17.687 -0.356 -18.074 1.00 95.81 172 GLY A O 1
ATOM 1407 N N . TRP A 1 173 ? 16.731 1.602 -18.587 1.00 95.94 173 TRP A N 1
ATOM 1408 C CA . TRP A 1 173 ? 16.514 1.264 -19.995 1.00 95.94 173 TRP A CA 1
ATOM 1409 C C . TRP A 1 173 ? 17.836 1.059 -20.747 1.00 95.94 173 TRP A C 1
ATOM 1411 O O . TRP A 1 173 ? 18.028 0.022 -21.388 1.00 95.94 173 TRP A O 1
ATOM 1421 N N . MET A 1 174 ? 18.769 2.005 -20.622 1.00 95.81 174 MET A N 1
ATOM 1422 C CA . MET A 1 174 ? 20.067 1.945 -21.298 1.00 95.81 174 MET A CA 1
ATOM 1423 C C . MET A 1 174 ? 20.909 0.748 -20.846 1.00 95.81 174 MET A C 1
ATOM 1425 O O . MET A 1 174 ? 21.474 0.051 -21.685 1.00 95.81 174 MET A O 1
ATOM 1429 N N . ASP A 1 175 ? 20.908 0.436 -19.551 1.00 96.81 175 ASP A N 1
ATOM 1430 C CA . ASP A 1 175 ? 21.557 -0.743 -18.975 1.00 96.81 175 ASP A CA 1
ATOM 1431 C C . ASP A 1 175 ? 21.048 -2.060 -19.580 1.00 96.81 175 ASP A C 1
ATOM 1433 O O . ASP A 1 175 ? 21.809 -3.017 -19.762 1.00 96.81 175 ASP A O 1
ATOM 1437 N N . VAL A 1 176 ? 19.741 -2.142 -19.853 1.00 97.06 176 VAL A N 1
ATOM 1438 C CA . VAL A 1 176 ? 19.127 -3.319 -20.482 1.00 97.06 176 VAL A CA 1
ATOM 1439 C C . VAL A 1 176 ? 19.519 -3.399 -21.951 1.00 97.06 176 VAL A C 1
ATOM 1441 O O . VAL A 1 176 ? 19.882 -4.482 -22.418 1.00 97.06 176 VAL A O 1
ATOM 1444 N N . LEU A 1 177 ? 19.497 -2.273 -22.668 1.00 96.62 177 LEU A N 1
ATOM 1445 C CA . LEU A 1 177 ? 19.922 -2.218 -24.063 1.00 96.62 177 LEU A CA 1
ATOM 1446 C C . LEU A 1 177 ? 21.390 -2.602 -24.228 1.00 96.62 177 LEU A C 1
ATOM 1448 O O . LEU A 1 177 ? 21.703 -3.429 -25.081 1.00 96.62 177 LEU A O 1
ATOM 1452 N N . GLU A 1 178 ? 22.280 -2.067 -23.395 1.00 96.75 178 GLU A N 1
ATOM 1453 C CA . GLU A 1 178 ? 23.709 -2.366 -23.456 1.00 96.75 178 GLU A CA 1
ATOM 1454 C C . GLU A 1 178 ? 23.982 -3.862 -23.310 1.00 96.75 178 GLU A C 1
ATOM 1456 O O . GLU A 1 178 ? 24.691 -4.458 -24.128 1.00 96.75 178 GLU A O 1
ATOM 1461 N N . ARG A 1 179 ? 23.347 -4.493 -22.318 1.00 96.25 179 ARG A N 1
ATOM 1462 C CA . ARG A 1 179 ? 23.467 -5.935 -22.087 1.00 96.25 179 ARG A CA 1
ATOM 1463 C C . ARG A 1 179 ? 22.853 -6.756 -23.217 1.00 96.25 179 ARG A C 1
ATOM 1465 O O . ARG A 1 179 ? 23.434 -7.766 -23.605 1.00 96.25 179 ARG A O 1
ATOM 1472 N N . HIS A 1 180 ? 21.695 -6.348 -23.738 1.00 95.44 180 HIS A N 1
ATOM 1473 C CA . HIS A 1 180 ? 20.979 -7.089 -24.778 1.00 95.44 180 HIS A CA 1
ATOM 1474 C C . HIS A 1 180 ? 21.675 -7.022 -26.142 1.00 95.44 180 HIS A C 1
ATOM 1476 O O . HIS A 1 180 ? 21.699 -8.011 -26.874 1.00 95.44 180 HIS A O 1
ATOM 1482 N N . THR A 1 181 ? 22.249 -5.871 -26.495 1.00 96.69 181 THR A N 1
ATOM 1483 C CA . THR A 1 181 ? 22.909 -5.673 -27.791 1.00 96.69 181 THR A CA 1
ATOM 1484 C C . THR A 1 181 ? 24.403 -5.981 -27.768 1.00 96.69 181 THR A C 1
ATOM 1486 O O . THR A 1 181 ? 25.041 -5.881 -28.815 1.00 96.69 181 THR A O 1
ATOM 1489 N N . HIS A 1 182 ? 24.961 -6.362 -26.612 1.00 95.12 182 HIS A N 1
ATOM 1490 C CA . HIS A 1 182 ? 26.404 -6.509 -26.395 1.00 95.12 182 HIS A CA 1
ATOM 1491 C C . HIS A 1 182 ? 27.178 -5.231 -26.763 1.00 95.12 182 HIS A C 1
ATOM 1493 O O . HIS A 1 182 ? 28.169 -5.278 -27.491 1.00 95.12 182 HIS A O 1
ATOM 1499 N N . SER A 1 183 ? 26.679 -4.084 -26.293 1.00 93.25 183 SER A N 1
ATOM 1500 C CA . SER A 1 183 ? 27.242 -2.748 -26.541 1.00 93.25 183 SER A CA 1
ATOM 1501 C C . SER A 1 183 ? 27.283 -2.314 -28.025 1.00 93.25 183 SER A C 1
ATOM 1503 O O . SER A 1 183 ? 28.003 -1.382 -28.382 1.00 93.25 183 SER A O 1
ATOM 1505 N N . ASP A 1 184 ? 26.494 -2.943 -28.909 1.00 96.88 184 ASP A N 1
ATOM 1506 C CA . ASP A 1 184 ? 26.328 -2.506 -30.305 1.00 96.88 184 ASP A CA 1
ATOM 1507 C C . ASP A 1 184 ? 25.485 -1.223 -30.370 1.00 96.88 184 ASP A C 1
ATOM 1509 O O . ASP A 1 184 ? 24.252 -1.259 -30.296 1.00 96.88 184 ASP A O 1
ATOM 1513 N N . VAL A 1 185 ? 26.166 -0.088 -30.533 1.00 95.12 185 VAL A N 1
ATOM 1514 C CA . VAL A 1 185 ? 25.571 1.259 -30.544 1.00 95.12 185 VAL A CA 1
ATOM 1515 C C . VAL A 1 185 ? 24.526 1.424 -31.649 1.00 95.12 185 VAL A C 1
ATOM 1517 O O . VAL A 1 185 ? 23.518 2.102 -31.453 1.00 95.12 185 VAL A O 1
ATOM 1520 N N . LYS A 1 186 ? 24.717 0.782 -32.810 1.00 96.00 186 LYS A N 1
ATOM 1521 C CA . LYS A 1 186 ? 23.756 0.896 -33.913 1.00 96.00 186 LYS A CA 1
ATOM 1522 C C . LYS A 1 186 ? 22.443 0.214 -33.543 1.00 96.00 186 LYS A C 1
ATOM 1524 O O . LYS A 1 186 ? 21.380 0.787 -33.765 1.00 96.00 186 LYS A O 1
ATOM 1529 N N . LYS A 1 187 ? 22.512 -0.985 -32.958 1.00 95.81 187 LYS A N 1
ATOM 1530 C CA . LYS A 1 187 ? 21.316 -1.701 -32.485 1.00 95.81 187 LYS A CA 1
ATOM 1531 C C . LYS A 1 187 ? 20.639 -0.989 -31.318 1.00 95.81 187 LYS A C 1
ATOM 1533 O O . LYS A 1 187 ? 19.417 -0.998 -31.254 1.00 95.81 187 LYS A O 1
ATOM 1538 N N . GLN A 1 188 ? 21.405 -0.365 -30.421 1.00 95.25 188 GLN A N 1
ATOM 1539 C CA . GLN A 1 188 ? 20.839 0.435 -29.326 1.00 95.25 188 GLN A CA 1
ATOM 1540 C C . GLN A 1 188 ? 20.013 1.600 -29.866 1.00 95.25 188 GLN A C 1
ATOM 1542 O O . GLN A 1 188 ? 18.866 1.751 -29.465 1.00 95.25 188 GLN A O 1
ATOM 1547 N N . GLY A 1 189 ? 20.559 2.358 -30.827 1.00 94.94 189 GLY A N 1
ATOM 1548 C CA . GLY A 1 189 ? 19.830 3.445 -31.484 1.00 94.94 189 GLY A CA 1
ATOM 1549 C C . GLY A 1 189 ? 18.525 2.963 -32.120 1.00 94.94 189 GLY A C 1
ATOM 1550 O O . GLY A 1 189 ? 17.472 3.524 -31.849 1.00 94.94 189 GLY A O 1
ATOM 1551 N N . GLN A 1 190 ? 18.573 1.848 -32.856 1.00 95.81 190 GLN A N 1
ATOM 1552 C CA . GLN A 1 190 ? 17.375 1.251 -33.459 1.00 95.81 190 GLN A CA 1
ATOM 1553 C C . GLN A 1 190 ? 16.316 0.849 -32.421 1.00 95.81 190 GLN A C 1
ATOM 1555 O O . GLN A 1 190 ? 15.128 1.024 -32.663 1.00 95.81 190 GLN A O 1
ATOM 1560 N N . LEU A 1 191 ? 16.720 0.308 -31.269 1.00 94.94 191 LEU A N 1
ATOM 1561 C CA . LEU A 1 191 ? 15.783 -0.068 -30.206 1.00 94.94 191 LEU A CA 1
ATOM 1562 C C . LEU A 1 191 ? 15.196 1.147 -29.478 1.00 94.94 191 LEU A C 1
ATOM 1564 O O . LEU A 1 191 ? 14.046 1.083 -29.048 1.00 94.94 191 LEU A O 1
ATOM 1568 N N . CYS A 1 192 ? 15.946 2.244 -29.358 1.00 93.62 192 CYS A N 1
ATOM 1569 C CA . CYS A 1 192 ? 15.401 3.517 -28.887 1.00 93.62 192 CYS A CA 1
ATOM 1570 C C . CYS A 1 192 ? 14.359 4.070 -29.870 1.00 93.62 192 CYS A C 1
ATOM 1572 O O . CYS A 1 192 ? 13.263 4.417 -29.439 1.00 93.62 192 CYS A O 1
ATOM 1574 N N . ASP A 1 193 ? 14.647 4.054 -31.176 1.00 93.44 193 ASP A N 1
ATOM 1575 C CA . ASP A 1 193 ? 13.685 4.477 -32.203 1.00 93.44 193 ASP A CA 1
ATOM 1576 C C . ASP A 1 193 ? 12.395 3.627 -32.141 1.00 93.44 193 ASP A C 1
ATOM 1578 O O . ASP A 1 193 ? 11.282 4.148 -32.208 1.00 93.44 193 ASP A O 1
ATOM 1582 N N . GLU A 1 194 ? 12.516 2.307 -31.955 1.00 92.38 194 GLU A N 1
ATOM 1583 C CA . GLU A 1 194 ? 11.363 1.405 -31.796 1.00 92.38 194 GLU A CA 1
ATOM 1584 C C . GLU A 1 194 ? 10.578 1.652 -30.496 1.00 92.38 194 GLU A C 1
ATOM 1586 O O . GLU A 1 194 ? 9.352 1.496 -30.480 1.00 92.38 194 GLU A O 1
ATOM 1591 N N . LEU A 1 195 ? 11.242 2.064 -29.408 1.00 90.88 195 LEU A N 1
ATOM 1592 C CA . LEU A 1 195 ? 10.561 2.462 -28.172 1.00 90.88 195 LEU A CA 1
ATOM 1593 C C . LEU A 1 195 ? 9.676 3.692 -28.410 1.00 90.88 195 LEU A C 1
ATOM 1595 O O . LEU A 1 195 ? 8.530 3.709 -27.953 1.00 90.88 195 LEU A O 1
ATOM 1599 N N . ASP A 1 196 ? 10.155 4.675 -29.171 1.00 89.19 196 ASP A N 1
ATOM 1600 C CA . ASP A 1 196 ? 9.370 5.860 -29.527 1.00 89.19 196 ASP A CA 1
ATOM 1601 C C . ASP A 1 196 ? 8.150 5.486 -30.383 1.00 89.19 196 ASP A C 1
ATOM 1603 O O . ASP A 1 196 ? 7.036 5.973 -30.154 1.00 89.19 196 ASP A O 1
ATOM 1607 N N . VAL A 1 197 ? 8.311 4.565 -31.340 1.00 90.31 197 VAL A N 1
ATOM 1608 C CA . VAL A 1 197 ? 7.196 4.035 -32.150 1.00 90.31 197 VAL A CA 1
ATOM 1609 C C . VAL A 1 197 ? 6.177 3.302 -31.266 1.00 90.31 197 VAL A C 1
ATOM 1611 O O . VAL A 1 197 ? 4.966 3.492 -31.422 1.00 90.31 197 VAL A O 1
ATOM 1614 N N . PHE A 1 198 ? 6.650 2.506 -30.304 1.00 88.31 198 PHE A N 1
ATOM 1615 C CA . PHE A 1 198 ? 5.806 1.814 -29.331 1.00 88.31 198 PHE A CA 1
ATOM 1616 C C . PHE A 1 198 ? 5.002 2.790 -28.459 1.00 88.31 198 PHE A C 1
ATOM 1618 O O . PHE A 1 198 ? 3.779 2.661 -28.367 1.00 88.31 198 PHE A O 1
ATOM 1625 N N . GLN A 1 199 ? 5.659 3.780 -27.851 1.00 87.69 199 GLN A N 1
ATOM 1626 C CA . GLN A 1 199 ? 5.026 4.735 -26.934 1.00 87.69 199 GLN A CA 1
ATOM 1627 C C . GLN A 1 199 ? 4.097 5.720 -27.650 1.00 87.69 199 GLN A C 1
ATOM 1629 O O . GLN A 1 199 ? 3.050 6.081 -27.118 1.00 87.69 199 GLN A O 1
ATOM 1634 N N . SER A 1 200 ? 4.430 6.109 -28.883 1.00 87.44 200 SER A N 1
ATOM 1635 C CA . SER A 1 200 ? 3.558 6.930 -29.734 1.00 87.44 200 SER A CA 1
ATOM 1636 C C . SER A 1 200 ? 2.363 6.163 -30.305 1.00 87.44 200 SER A C 1
ATOM 1638 O O . SER A 1 200 ? 1.540 6.754 -31.006 1.00 87.44 200 SER A O 1
ATOM 1640 N N . MET A 1 201 ? 2.249 4.857 -30.022 1.00 85.31 201 MET A N 1
ATOM 1641 C CA . MET A 1 201 ? 1.184 3.998 -30.541 1.00 85.31 201 MET A CA 1
ATOM 1642 C C . MET A 1 201 ? 1.080 4.054 -32.072 1.00 85.31 201 MET A C 1
ATOM 1644 O O . MET A 1 201 ? -0.006 3.946 -32.648 1.00 85.31 201 MET A O 1
ATOM 1648 N N . SER A 1 202 ? 2.216 4.227 -32.744 1.00 86.00 202 SER A N 1
ATOM 1649 C CA . SER A 1 202 ? 2.290 4.389 -34.191 1.00 86.00 202 SER A CA 1
ATOM 1650 C C . SER A 1 202 ? 2.688 3.080 -34.883 1.00 86.00 202 SER A C 1
ATOM 1652 O O . SER A 1 202 ? 2.914 2.042 -34.251 1.00 86.00 202 SER A O 1
ATOM 1654 N N . GLY A 1 203 ? 2.667 3.078 -36.219 1.00 85.94 203 GLY A N 1
ATOM 1655 C CA . GLY A 1 203 ? 3.031 1.908 -37.019 1.00 85.94 203 GLY A CA 1
ATOM 1656 C C . GLY A 1 203 ? 2.245 0.648 -36.636 1.00 85.94 203 GLY A C 1
ATOM 1657 O O . GLY A 1 203 ? 1.011 0.653 -36.574 1.00 85.94 203 GLY A O 1
ATOM 1658 N N . ALA A 1 204 ? 2.963 -0.445 -36.368 1.00 83.94 204 ALA A N 1
ATOM 1659 C CA . ALA A 1 204 ? 2.373 -1.735 -36.011 1.00 83.94 204 ALA A CA 1
ATOM 1660 C C . ALA A 1 204 ? 1.661 -1.739 -34.641 1.00 83.94 204 ALA A C 1
ATOM 1662 O O . ALA A 1 204 ? 0.757 -2.556 -34.438 1.00 83.94 204 ALA A O 1
ATOM 1663 N N . PHE A 1 20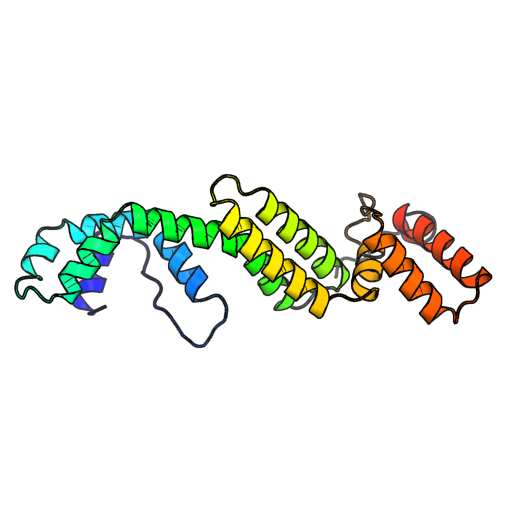5 ? 2.014 -0.825 -33.728 1.00 82.12 205 PHE A N 1
ATOM 1664 C CA . PHE A 1 205 ? 1.472 -0.772 -32.363 1.00 82.12 205 PHE A CA 1
ATOM 1665 C C . PHE A 1 205 ? 0.124 -0.048 -32.251 1.00 82.12 205 PHE A C 1
ATOM 1667 O O . PHE A 1 205 ? -0.571 -0.220 -31.247 1.00 82.12 205 PHE A O 1
ATOM 1674 N N . SER A 1 206 ? -0.294 0.659 -33.308 1.00 81.88 206 SER A N 1
ATOM 1675 C CA . SER A 1 206 ? -1.621 1.290 -33.433 1.00 81.88 206 SER A CA 1
ATOM 1676 C C . SER A 1 206 ? -2.788 0.292 -33.462 1.00 81.88 206 SER A C 1
ATOM 1678 O O . SER A 1 206 ? -3.948 0.663 -33.275 1.00 81.88 206 SER A O 1
ATOM 1680 N N . ARG A 1 207 ? -2.503 -0.994 -33.708 1.00 79.56 207 ARG A N 1
ATOM 1681 C CA . ARG A 1 207 ? -3.528 -2.037 -33.803 1.00 79.56 207 ARG A CA 1
ATOM 1682 C C . ARG A 1 207 ? -4.136 -2.334 -32.425 1.00 79.56 207 ARG A C 1
ATOM 1684 O O . ARG A 1 207 ? -3.400 -2.438 -31.440 1.00 79.56 207 ARG A O 1
ATOM 1691 N N . PRO A 1 208 ? -5.464 -2.539 -32.335 1.00 70.38 208 PRO A N 1
ATOM 1692 C CA . PRO A 1 208 ? -6.108 -2.892 -31.077 1.00 70.38 208 PRO A CA 1
ATOM 1693 C C . PRO A 1 208 ? -5.594 -4.243 -30.568 1.00 70.38 208 PRO A C 1
ATOM 1695 O O . PRO A 1 208 ? -5.545 -5.228 -31.306 1.00 70.38 208 PRO A O 1
ATOM 1698 N N . VAL A 1 209 ? -5.217 -4.296 -29.290 1.00 66.62 209 VAL A N 1
ATOM 1699 C CA . VAL A 1 209 ? -4.806 -5.543 -28.634 1.00 66.62 209 VAL A CA 1
ATOM 1700 C C . VAL A 1 209 ? -6.051 -6.340 -28.264 1.00 66.62 209 VAL A C 1
ATOM 1702 O O . VAL A 1 209 ? -6.983 -5.801 -27.665 1.00 66.62 209 VAL A O 1
ATOM 1705 N N . LEU A 1 210 ? -6.059 -7.634 -28.586 1.00 54.25 210 LEU A N 1
ATOM 1706 C CA . LEU A 1 210 ? -7.079 -8.559 -28.099 1.00 54.25 210 LEU A CA 1
ATOM 1707 C C . LEU A 1 210 ? -7.028 -8.596 -26.566 1.00 54.25 210 LEU A C 1
ATOM 1709 O O . LEU A 1 210 ? -6.007 -8.974 -25.989 1.00 54.25 210 LEU A O 1
ATOM 1713 N N . LYS A 1 211 ? -8.121 -8.198 -25.906 1.00 51.69 211 LYS A N 1
ATOM 1714 C CA . LYS A 1 211 ? -8.260 -8.357 -24.454 1.00 51.69 211 LYS A CA 1
ATOM 1715 C C . LYS A 1 211 ? -8.242 -9.857 -24.141 1.00 51.69 211 LYS A C 1
ATOM 1717 O O . LYS A 1 211 ? -9.083 -10.586 -24.664 1.00 51.69 211 LYS A O 1
ATOM 1722 N N . ARG A 1 212 ? -7.258 -10.295 -23.356 1.00 47.31 212 ARG A N 1
ATOM 1723 C CA . ARG A 1 212 ? -7.236 -11.626 -22.736 1.00 47.31 212 ARG A CA 1
ATOM 1724 C C . ARG A 1 212 ? -8.010 -11.594 -21.429 1.00 47.31 212 ARG A C 1
ATOM 1726 O O . ARG A 1 212 ? -7.947 -10.540 -20.756 1.00 47.31 212 ARG A O 1
#